Protein AF-0000000080695222 (afdb_homodimer)

Foldseek 3Di:
DPPPPVPPPPPPPPCPPPPPPPPQDDDAPFWDPDWAADDPADKDFDDDFDWDWDDPVPPPTFIKTWTWIAGPVGWIFIWIDTPPDDDDTTTTHTHD/DPPPVVPPCPPPPPCPVPPPPPPADDDAPFWDPDWAADDPADKDFDDDFDWDWDDPVPPPTFIKTWTWIAGPVGWIFIWIDTPPDDDDTTTTHTHD

Solvent-accessible surface area (backbone atoms only — not comparable to full-atom values): 11468 Å² total; per-residue (Å²): 134,85,80,76,69,76,74,74,72,70,68,75,67,76,72,65,66,70,67,68,48,62,89,80,67,80,69,53,81,42,68,44,83,59,70,36,80,50,72,85,58,63,64,43,81,75,46,73,59,35,33,43,33,34,41,66,88,75,78,53,61,41,49,34,35,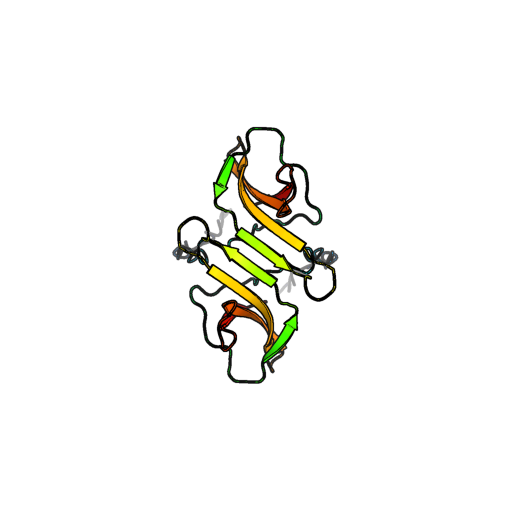30,31,37,30,30,38,76,88,66,50,42,30,37,27,30,33,52,64,94,52,90,73,70,57,29,29,38,26,34,43,128,134,84,79,76,70,76,74,76,72,69,68,76,66,76,72,66,68,68,73,68,49,61,92,80,65,81,69,53,81,41,70,42,77,59,70,35,79,52,74,85,59,64,63,43,80,75,46,73,59,35,34,42,33,32,40,67,90,75,78,52,62,41,47,32,36,30,29,38,30,30,37,74,86,67,50,41,31,36,26,30,35,52,64,94,52,90,73,70,56,29,30,37,23,35,44,128

Nearest PDB structures (foldseek):
  3u9i-assembly1_A  TM=4.644E-01  e=1.057E+00  Roseiflexus sp. RS-1
  3ck5-assembly2_D  TM=3.944E-01  e=9.425E-01  Streptomyces coelicolor A3(2)
  1bkh-assembly1_C  TM=4.764E-01  e=5.228E+00  Pseudomonas putida
  3ik4-assembly5_B  TM=3.629E-01  e=5.228E+00  Herpetosiphon aurantiacus DSM 785
  1bkh-assembly2_B  TM=3.587E-01  e=6.205E+00  Pseudomonas putida

Radius of gyration: 20.91 Å; Cα contacts (8 Å, |Δi|>4): 350; chains: 2; bounding box: 55×52×62 Å

Organism: NCBI:txid629263

InterPro domains:
  IPR050356 Bacterial Cell Division Inhibitor SulA [PTHR35369] (2-96)

pLDDT: mean 74.86, std 24.83, range [22.44, 94.94]

Sequence (192 aa):
QADYRPECAWQAHSSSKPVLPARGFTRPGWLLREPQPLPVQATRIVAGPERIESGWWDGGDVRRDYYLVETASGQRAWAYRAVGEPGELLLHGWFAQADYRPECAWQAHSSSKPVLPARGFTRPGWLLREPQPLPVQATRIVAGPERIESGWWDGGDVRRDYYLVETASGQRAWAYRAVGEPGELLLHGWFA

Structure (mmCIF, N/CA/C/O backbone):
data_AF-0000000080695222-model_v1
#
loop_
_entity.id
_entity.type
_entity.pdbx_description
1 polymer 'DNA polymerase Y family protein'
#
loop_
_atom_site.group_PDB
_atom_site.id
_atom_site.type_symbol
_atom_site.label_atom_id
_atom_site.label_alt_id
_atom_site.label_comp_id
_atom_site.label_asym_id
_atom_site.label_entity_id
_atom_site.label_seq_id
_atom_site.pdbx_PDB_ins_code
_atom_site.Cartn_x
_atom_site.Cartn_y
_atom_site.Cartn_z
_atom_site.occupancy
_atom_site.B_iso_or_equiv
_atom_site.auth_seq_id
_atom_site.auth_comp_id
_atom_site.auth_asym_id
_atom_site.auth_atom_id
_atom_site.pdbx_PDB_model_num
ATOM 1 N N . GLN A 1 1 ? 24.688 30.375 -40.531 1 22.75 1 GLN A N 1
ATOM 2 C CA . GLN A 1 1 ? 24.891 29.438 -39.438 1 22.75 1 GLN A CA 1
ATOM 3 C C . GLN A 1 1 ? 23.562 28.797 -39.031 1 22.75 1 GLN A C 1
ATOM 5 O O . GLN A 1 1 ? 22.641 29.484 -38.594 1 22.75 1 GLN A O 1
ATOM 10 N N . ALA A 1 2 ? 23.125 27.703 -39.719 1 30.75 2 ALA A N 1
ATOM 11 C CA . ALA A 1 2 ? 21.844 27.031 -39.812 1 30.75 2 ALA A CA 1
ATOM 12 C C . ALA A 1 2 ? 21.422 26.484 -38.438 1 30.75 2 ALA A C 1
ATOM 14 O O . ALA A 1 2 ? 22.188 25.75 -37.812 1 30.75 2 ALA A O 1
ATOM 15 N N . ASP A 1 3 ? 20.719 27.266 -37.625 1 28.06 3 ASP A N 1
ATOM 16 C CA . ASP A 1 3 ? 20.156 27.031 -36.312 1 28.06 3 ASP A CA 1
ATOM 17 C C . ASP A 1 3 ? 19.25 25.797 -36.344 1 28.06 3 ASP A C 1
ATOM 19 O O . ASP A 1 3 ? 18.188 25.812 -36.938 1 28.06 3 ASP A O 1
ATOM 23 N N . TYR A 1 4 ? 19.734 24.609 -36.719 1 32.5 4 TYR A N 1
ATOM 24 C CA . TYR A 1 4 ? 19.047 23.328 -36.75 1 32.5 4 TYR A CA 1
ATOM 25 C C . TYR A 1 4 ? 18.328 23.062 -35.438 1 32.5 4 TYR A C 1
ATOM 27 O O . TYR A 1 4 ? 18.969 22.797 -34.406 1 32.5 4 TYR A O 1
ATOM 35 N N . ARG A 1 5 ? 17.375 23.891 -35.031 1 30.27 5 ARG A N 1
ATOM 36 C CA . ARG A 1 5 ? 16.578 23.672 -33.844 1 30.27 5 ARG A CA 1
ATOM 37 C C . ARG A 1 5 ? 15.867 22.312 -33.906 1 30.27 5 ARG A C 1
ATOM 39 O O . ARG A 1 5 ? 15.148 22.031 -34.844 1 30.27 5 ARG A O 1
ATOM 46 N N . PRO A 1 6 ? 16.578 21.297 -33.469 1 32.38 6 PRO A N 1
ATOM 47 C CA . PRO A 1 6 ? 15.883 20 -33.406 1 32.38 6 PRO A CA 1
ATOM 48 C C . PRO A 1 6 ? 14.461 20.141 -32.844 1 32.38 6 PRO A C 1
ATOM 50 O O . PRO A 1 6 ? 14.258 20.812 -31.828 1 32.38 6 PRO A O 1
ATOM 53 N N . GLU A 1 7 ? 13.492 20.453 -33.531 1 31.47 7 GLU A N 1
ATOM 54 C CA . GLU A 1 7 ? 12.078 20.406 -33.188 1 31.47 7 GLU A CA 1
ATOM 55 C C . GLU A 1 7 ? 11.727 19.078 -32.5 1 31.47 7 GLU A C 1
ATOM 57 O O . GLU A 1 7 ? 11.883 18.016 -33.094 1 31.47 7 GLU A O 1
ATOM 62 N N . CYS A 1 8 ? 12.383 18.875 -31.328 1 27.44 8 CYS A N 1
ATOM 63 C CA . CYS A 1 8 ? 12.008 17.719 -30.516 1 27.44 8 CYS A CA 1
ATOM 64 C C . CYS A 1 8 ? 10.492 17.531 -30.531 1 27.44 8 CYS A C 1
ATOM 66 O O . CYS A 1 8 ? 9.742 18.406 -30.094 1 27.44 8 CYS A O 1
ATOM 68 N N . ALA A 1 9 ? 9.961 17.031 -31.562 1 27.61 9 ALA A N 1
ATOM 69 C CA . ALA A 1 9 ? 8.586 16.547 -31.734 1 27.61 9 ALA A CA 1
ATOM 70 C C . ALA A 1 9 ? 8.125 15.789 -30.484 1 27.61 9 ALA A C 1
ATOM 72 O O . ALA A 1 9 ? 8.523 14.648 -30.25 1 27.61 9 ALA A O 1
ATOM 73 N N . TRP A 1 10 ? 8.367 16.281 -29.312 1 28.8 10 TRP A N 1
ATOM 74 C CA . TRP A 1 10 ? 7.645 15.633 -28.219 1 28.8 10 TRP A CA 1
ATOM 75 C C . TRP A 1 10 ? 6.176 15.438 -28.578 1 28.8 10 TRP A C 1
ATOM 77 O O . TRP A 1 10 ? 5.453 16.406 -28.812 1 28.8 10 TRP A O 1
ATOM 87 N N . GLN A 1 11 ? 5.898 14.656 -29.5 1 27.55 11 GLN A N 1
ATOM 88 C CA . GLN A 1 11 ? 4.492 14.305 -29.688 1 27.55 11 GLN A CA 1
ATOM 89 C C . GLN A 1 11 ? 3.787 14.164 -28.344 1 27.55 11 GLN A C 1
ATOM 91 O O . GLN A 1 11 ? 4.348 13.602 -27.391 1 27.55 11 GLN A O 1
ATOM 96 N N . ALA A 1 12 ? 2.977 15.031 -28.047 1 29.42 12 ALA A N 1
ATOM 97 C CA . ALA A 1 12 ? 1.959 15.023 -27 1 29.42 12 ALA A CA 1
ATOM 98 C C . ALA A 1 12 ? 1.287 13.656 -26.906 1 29.42 12 ALA A C 1
ATOM 100 O O . ALA A 1 12 ? 0.592 13.234 -27.828 1 29.42 12 ALA A O 1
ATOM 101 N N . HIS A 1 13 ? 2.059 12.594 -26.625 1 29.3 13 HIS A N 1
ATOM 102 C CA . HIS A 1 13 ? 1.341 11.367 -26.328 1 29.3 13 HIS A CA 1
ATOM 103 C C . HIS A 1 13 ? 0.009 11.656 -25.641 1 29.3 13 HIS A C 1
ATOM 105 O O . HIS A 1 13 ? -0.077 12.555 -24.797 1 29.3 13 HIS A O 1
ATOM 111 N N . SER A 1 14 ? -1.041 11.578 -26.328 1 31.47 14 SER A N 1
ATOM 112 C CA . SER A 1 14 ? -2.395 11.586 -25.797 1 31.47 14 SER A CA 1
ATOM 113 C C . SER A 1 14 ? -2.416 11.062 -24.359 1 31.47 14 SER A C 1
ATOM 115 O O . SER A 1 14 ? -1.872 9.992 -24.078 1 31.47 14 SER A O 1
ATOM 117 N N . SER A 1 15 ? -2.219 11.93 -23.406 1 32.28 15 SER A N 1
ATOM 118 C CA . SER A 1 15 ? -2.307 11.734 -21.969 1 32.28 15 SER A CA 1
ATOM 119 C C . SER A 1 15 ? -3.383 10.719 -21.609 1 32.28 15 SER A C 1
ATOM 121 O O . SER A 1 15 ? -4.57 11.047 -21.578 1 32.28 15 SER A O 1
ATOM 123 N N . SER A 1 16 ? -3.479 9.633 -22.344 1 32.81 16 SER A N 1
ATOM 124 C CA . SER A 1 16 ? -4.363 8.695 -21.672 1 32.81 16 SER A CA 1
ATOM 125 C C . SER A 1 16 ? -4.215 8.797 -20.156 1 32.81 16 SER A C 1
ATOM 127 O O . SER A 1 16 ? -3.102 8.727 -19.625 1 32.81 16 SER A O 1
ATOM 129 N N . LYS A 1 17 ? -5 9.633 -19.547 1 34.12 17 LYS A N 1
ATOM 130 C CA . LYS A 1 17 ? -5.035 9.734 -18.094 1 34.12 17 LYS A CA 1
ATOM 131 C C . LYS A 1 17 ? -4.672 8.398 -17.438 1 34.12 17 LYS A C 1
ATOM 133 O O . LYS A 1 17 ? -5.266 7.367 -17.75 1 34.12 17 LYS A O 1
ATOM 138 N N . PRO A 1 18 ? -3.42 8.227 -17.109 1 34.19 18 PRO A N 1
ATOM 139 C CA . PRO A 1 18 ? -3.232 6.98 -16.344 1 34.19 18 PRO A CA 1
ATOM 140 C C . PRO A 1 18 ? -4.461 6.598 -15.531 1 34.19 18 PRO A C 1
ATOM 142 O O . PRO A 1 18 ? -5.117 7.469 -14.953 1 34.19 18 PRO A O 1
ATOM 145 N N . VAL A 1 19 ? -5.258 5.75 -15.992 1 35.53 19 VAL A N 1
ATOM 146 C CA . VAL A 1 19 ? -6.273 5.262 -15.07 1 35.53 19 VAL A CA 1
ATOM 147 C C . VAL A 1 19 ? -5.699 5.203 -13.656 1 35.53 19 VAL A C 1
ATOM 149 O O . VAL A 1 19 ? -4.656 4.582 -13.422 1 35.53 19 VAL A O 1
ATOM 152 N N . LEU A 1 20 ? -5.762 6.383 -12.938 1 39.84 20 LEU A N 1
ATOM 153 C CA . LEU A 1 20 ? -5.422 6.316 -11.516 1 39.84 20 LEU A CA 1
ATOM 154 C C . LEU A 1 20 ? -5.758 4.945 -10.945 1 39.84 20 LEU A C 1
ATOM 156 O O . LEU A 1 20 ? -6.816 4.387 -11.234 1 39.84 20 LEU A O 1
ATOM 160 N N . PRO A 1 21 ? -4.746 4.133 -10.742 1 44.09 21 PRO A N 1
ATOM 161 C CA . PRO A 1 21 ? -5.199 2.947 -10.016 1 44.09 21 PRO A CA 1
ATOM 162 C C . PRO A 1 21 ? -6.406 3.229 -9.125 1 44.09 21 PRO A C 1
ATOM 164 O O . PRO A 1 21 ? -6.68 4.387 -8.789 1 44.09 21 PRO A O 1
ATOM 167 N N . ALA A 1 22 ? -7.207 2.328 -8.875 1 45.88 22 ALA A N 1
ATOM 168 C CA . ALA A 1 22 ? -8.273 2.518 -7.891 1 45.88 22 ALA A CA 1
ATOM 169 C C . ALA A 1 22 ? -7.836 3.471 -6.781 1 45.88 22 ALA A C 1
ATOM 171 O O . ALA A 1 22 ? -6.656 3.529 -6.438 1 45.88 22 ALA A O 1
ATOM 172 N N . ARG A 1 23 ? -8.523 4.582 -6.617 1 49.75 23 ARG A N 1
ATOM 173 C CA . ARG A 1 23 ? -8.359 5.691 -5.684 1 49.75 23 ARG A CA 1
ATOM 174 C C . ARG A 1 23 ? -7.43 5.309 -4.535 1 49.75 23 ARG A C 1
ATOM 176 O O . ARG A 1 23 ? -6.699 6.152 -4.012 1 49.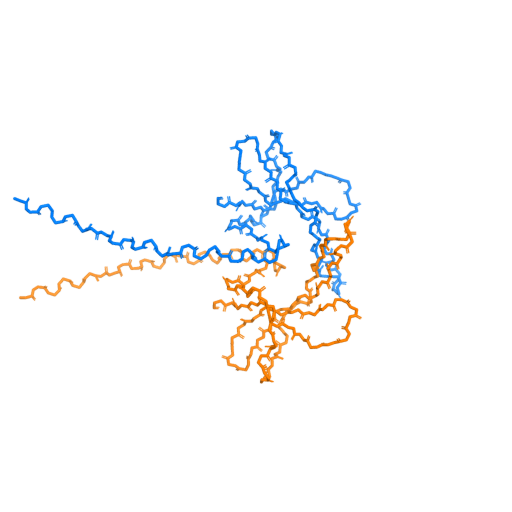75 23 ARG A O 1
ATOM 183 N N . GLY A 1 24 ? -7.301 4.02 -4.219 1 54.25 24 GLY A N 1
ATOM 184 C CA . GLY A 1 24 ? -6.734 3.676 -2.926 1 54.25 24 GLY A CA 1
ATOM 185 C C . GLY A 1 24 ? -5.258 3.342 -2.99 1 54.25 24 GLY A C 1
ATOM 186 O O . GLY A 1 24 ? -4.598 3.207 -1.956 1 54.25 24 GLY A O 1
ATOM 187 N N . PHE A 1 25 ? -4.688 3.342 -4.328 1 62.28 25 PHE A N 1
ATOM 188 C CA . PHE A 1 25 ? -3.375 2.715 -4.199 1 62.28 25 PHE A CA 1
ATOM 189 C C . PHE A 1 25 ? -2.287 3.623 -4.762 1 62.28 25 PHE A C 1
ATOM 191 O O . PHE A 1 25 ? -1.2 3.154 -5.109 1 62.28 25 PHE A O 1
ATOM 198 N N . THR A 1 26 ? -2.605 4.895 -4.703 1 67.94 26 THR A N 1
ATOM 199 C CA 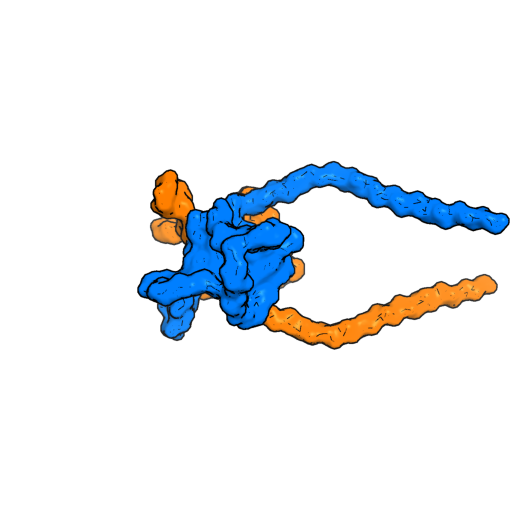. THR A 1 26 ? -1.564 5.754 -5.254 1 67.94 26 THR A CA 1
ATOM 200 C C . THR A 1 26 ? -0.403 5.895 -4.273 1 67.94 26 THR A C 1
ATOM 202 O O . THR A 1 26 ? -0.615 6.074 -3.074 1 67.94 26 THR A O 1
ATOM 205 N N . ARG A 1 27 ? 0.77 5.523 -4.66 1 80.75 27 ARG A N 1
ATOM 206 C CA . ARG A 1 27 ? 1.979 5.688 -3.859 1 80.75 27 ARG A CA 1
ATOM 207 C C . ARG A 1 27 ? 2.812 6.863 -4.359 1 80.75 27 ARG A C 1
ATOM 209 O O . ARG A 1 27 ? 2.795 7.18 -5.551 1 80.75 27 ARG A O 1
ATOM 216 N N . PRO A 1 28 ? 3.484 7.512 -3.42 1 84.81 28 PRO A N 1
ATOM 217 C CA . PRO A 1 28 ? 4.332 8.633 -3.832 1 84.81 28 PRO A CA 1
ATOM 218 C C . PRO A 1 28 ? 5.508 8.195 -4.703 1 84.81 28 PRO A C 1
ATOM 220 O O . PRO A 1 28 ? 5.988 7.066 -4.578 1 84.81 28 PRO A O 1
ATOM 223 N N . GLY A 1 29 ? 5.836 9.102 -5.559 1 79.69 29 GLY A N 1
ATOM 224 C CA . GLY A 1 29 ? 7.02 8.867 -6.367 1 79.69 29 GLY A CA 1
ATOM 225 C C . GLY A 1 29 ? 8.305 8.875 -5.562 1 79.69 29 GLY A C 1
ATOM 226 O O . GLY A 1 29 ? 9.32 8.328 -6 1 79.69 29 GLY A O 1
ATOM 227 N N . TRP A 1 30 ? 8.297 9.625 -4.496 1 85.94 30 TRP A N 1
ATOM 228 C CA . TRP A 1 30 ? 9.477 9.695 -3.637 1 85.94 30 TRP A CA 1
ATOM 229 C C . TRP A 1 30 ? 9.148 9.211 -2.229 1 85.94 30 TRP A C 1
ATOM 231 O O . TRP A 1 30 ? 8.484 9.906 -1.459 1 85.94 30 TRP A O 1
ATOM 241 N N . LEU A 1 31 ? 9.711 8.078 -1.887 1 88.44 31 LEU A N 1
ATOM 242 C CA . LEU A 1 31 ? 9.516 7.523 -0.549 1 88.44 31 LEU A CA 1
ATOM 243 C C . LEU A 1 31 ? 10.742 7.773 0.325 1 88.44 31 LEU A C 1
ATOM 245 O O . LEU A 1 31 ? 11.875 7.629 -0.135 1 88.44 31 LEU A O 1
ATOM 249 N N . LEU A 1 32 ? 10.477 8.109 1.52 1 89.56 32 LEU A N 1
ATOM 250 C CA . LEU A 1 32 ? 11.555 8.32 2.473 1 89.56 32 LEU A CA 1
ATOM 251 C C . LEU A 1 32 ? 11.992 7.004 3.107 1 89.56 32 LEU A C 1
ATOM 253 O O . LEU A 1 32 ? 11.156 6.141 3.387 1 89.56 32 LEU A O 1
ATOM 257 N N . ARG A 1 33 ? 13.242 6.852 3.338 1 86.69 33 ARG A N 1
ATOM 258 C CA . ARG A 1 33 ? 13.758 5.664 4.012 1 86.69 33 ARG A CA 1
ATOM 259 C C . ARG A 1 33 ? 13.211 5.562 5.434 1 86.69 33 ARG A C 1
ATOM 261 O O . ARG A 1 33 ? 12.891 4.469 5.902 1 86.69 33 ARG A O 1
ATOM 268 N N . GLU A 1 34 ? 13.234 6.703 6.027 1 90.25 34 GLU A N 1
ATOM 269 C CA . GLU A 1 34 ? 12.688 6.809 7.371 1 90.25 34 GLU A CA 1
ATOM 270 C C . GLU A 1 34 ? 11.609 7.887 7.445 1 90.25 34 GLU A C 1
ATOM 272 O O . GLU A 1 34 ? 11.766 8.969 6.871 1 90.25 34 GLU A O 1
ATOM 277 N N . PRO A 1 35 ? 10.555 7.504 8.141 1 92.19 35 PRO A N 1
ATOM 278 C CA . PRO A 1 35 ? 9.531 8.539 8.305 1 92.19 35 PRO A CA 1
ATOM 279 C C . PRO A 1 35 ? 10.062 9.781 9.023 1 92.19 35 PRO A C 1
ATOM 281 O O . PRO A 1 35 ? 10.984 9.688 9.836 1 92.19 35 PRO A O 1
ATOM 284 N N . GLN A 1 36 ? 9.477 10.93 8.68 1 93.88 36 GLN A N 1
ATOM 285 C CA . GLN A 1 36 ? 9.852 12.219 9.258 1 93.88 36 GLN A CA 1
ATOM 286 C C . GLN A 1 36 ? 8.633 12.969 9.773 1 93.88 36 GLN A C 1
ATOM 288 O O . GLN A 1 36 ? 7.512 12.727 9.32 1 93.88 36 GLN A O 1
ATOM 293 N N . PRO A 1 37 ? 8.93 13.867 10.758 1 92.5 37 PRO A N 1
ATOM 294 C CA . PRO A 1 37 ? 7.809 14.742 11.117 1 92.5 37 PRO A CA 1
ATOM 295 C C . PRO A 1 37 ? 7.305 15.57 9.938 1 92.5 37 PRO A C 1
ATOM 297 O O . PRO A 1 37 ? 8.094 15.984 9.094 1 92.5 37 PRO A O 1
ATOM 300 N N . LEU A 1 38 ? 5.961 15.766 9.906 1 91.06 38 LEU A N 1
ATOM 301 C CA . LEU A 1 38 ? 5.402 16.656 8.891 1 91.06 38 LEU A CA 1
ATOM 302 C C . LEU A 1 38 ? 5.812 18.094 9.156 1 91.06 38 LEU A C 1
ATOM 304 O O . LEU A 1 38 ? 5.969 18.5 10.312 1 91.06 38 LEU A O 1
ATOM 308 N N . PRO A 1 39 ? 6.004 18.781 7.992 1 82.19 39 PRO A N 1
ATOM 309 C CA . PRO A 1 39 ? 6.273 20.203 8.211 1 82.19 39 PRO A CA 1
ATOM 310 C C . PRO A 1 39 ? 5.168 20.906 9 1 82.19 39 PRO A C 1
ATOM 312 O O . PRO A 1 39 ? 3.99 20.562 8.852 1 82.19 39 PRO A O 1
ATOM 315 N N . VAL A 1 40 ? 5.523 21.547 10.109 1 68.25 40 VAL A N 1
ATOM 316 C CA . VAL A 1 40 ? 4.715 22.188 11.141 1 68.25 40 VAL A CA 1
ATOM 317 C C . VAL A 1 40 ? 3.596 23 10.492 1 68.25 40 VAL A C 1
ATOM 319 O O . VAL A 1 40 ? 2.49 23.094 11.031 1 68.25 40 VAL A O 1
ATOM 322 N N . GLN A 1 41 ? 3.875 23.562 9.344 1 70.38 41 GLN A N 1
ATOM 323 C CA . GLN A 1 41 ? 2.771 24.406 8.883 1 70.38 41 GLN A CA 1
ATOM 324 C C . GLN A 1 41 ? 1.559 23.562 8.516 1 70.38 41 GLN A C 1
ATOM 326 O O . GLN A 1 41 ? 1.673 22.344 8.336 1 70.38 41 GLN A O 1
ATOM 331 N N . ALA A 1 42 ? 0.405 24.141 8.273 1 64.69 42 ALA A N 1
ATOM 332 C CA . ALA A 1 42 ? -0.958 23.656 8.086 1 64.69 42 ALA A CA 1
ATOM 333 C C . ALA A 1 42 ? -1.003 22.547 7.039 1 64.69 42 ALA A C 1
ATOM 335 O O . ALA A 1 42 ? -0.817 22.797 5.848 1 64.69 42 ALA A O 1
ATOM 336 N N . THR A 1 43 ? -0.848 21.312 7.543 1 88.38 43 THR A N 1
ATOM 337 C CA . THR A 1 43 ? -1.073 20.156 6.684 1 88.38 43 THR A CA 1
ATOM 338 C C . THR A 1 43 ? -2.504 19.656 6.832 1 88.38 43 THR A C 1
ATOM 340 O O . THR A 1 43 ? -3.006 19.516 7.949 1 88.38 43 THR A O 1
ATOM 343 N N . ARG A 1 44 ? -3.236 19.703 5.742 1 93.31 44 ARG A N 1
ATOM 344 C CA . ARG A 1 44 ? -4.594 19.172 5.797 1 93.31 44 ARG A CA 1
ATOM 345 C C . ARG A 1 44 ? -4.664 17.797 5.145 1 93.31 44 ARG A C 1
ATOM 347 O O . ARG A 1 44 ? -3.965 17.531 4.164 1 93.31 44 ARG A O 1
ATOM 354 N N . ILE A 1 45 ? -5.602 16.969 5.645 1 92.31 45 ILE A N 1
ATOM 355 C CA . ILE A 1 45 ? -5.844 15.656 5.059 1 92.31 45 ILE A CA 1
ATOM 356 C C . ILE A 1 45 ? -6.75 15.797 3.838 1 92.31 45 ILE A C 1
ATOM 358 O O . ILE A 1 45 ? -7.828 16.391 3.92 1 92.31 45 ILE A O 1
ATOM 362 N N . VAL A 1 46 ? -6.289 15.258 2.77 1 92.88 46 VAL A N 1
ATOM 363 C CA . VAL A 1 46 ? -7.008 15.359 1.503 1 92.88 46 VAL A CA 1
ATOM 364 C C . VAL A 1 46 ? -7.719 14.039 1.211 1 92.88 46 VAL A C 1
ATOM 366 O O . VAL A 1 46 ? -8.797 14.023 0.607 1 92.88 46 VAL A O 1
ATOM 369 N N . ALA A 1 47 ? -7.199 12.906 1.622 1 90.5 47 ALA A N 1
ATOM 370 C CA . ALA A 1 47 ? -7.785 11.594 1.393 1 90.5 47 ALA A CA 1
ATOM 371 C C . ALA A 1 47 ? -7.301 10.586 2.434 1 90.5 47 ALA A C 1
ATOM 373 O O . ALA A 1 47 ? -6.227 10.758 3.014 1 90.5 47 ALA A O 1
ATOM 374 N N . GLY A 1 48 ? -8.086 9.398 2.455 1 90.75 48 GLY A N 1
ATOM 375 C CA . GLY A 1 48 ? -7.77 8.352 3.414 1 90.75 48 GLY A CA 1
ATOM 376 C C . GLY A 1 48 ? -8.828 8.18 4.48 1 90.75 48 GLY A C 1
ATOM 377 O O . GLY A 1 48 ? -9.914 8.758 4.383 1 90.75 48 GLY A O 1
ATOM 378 N N . PRO A 1 49 ? -8.477 7.316 5.352 1 92.12 49 PRO A N 1
ATOM 379 C CA . PRO A 1 49 ? -7.266 6.512 5.531 1 92.12 49 PRO A CA 1
ATOM 380 C C . PRO A 1 49 ? -7.246 5.266 4.648 1 92.12 49 PRO A C 1
ATOM 382 O O . PRO A 1 49 ? -8.305 4.727 4.312 1 92.12 49 PRO A O 1
ATOM 385 N N . GLU A 1 50 ? -6.066 4.867 4.238 1 92.56 50 GLU A N 1
ATOM 386 C CA . GLU A 1 50 ? -5.73 3.533 3.754 1 92.56 50 GLU A CA 1
ATOM 387 C C . GLU A 1 50 ? -4.883 2.771 4.773 1 92.56 50 GLU A C 1
ATOM 389 O O . GLU A 1 50 ? -3.801 3.221 5.148 1 92.56 50 GLU A O 1
ATOM 394 N N . ARG A 1 51 ? -5.398 1.713 5.156 1 93.5 51 ARG A N 1
ATOM 395 C CA . ARG A 1 51 ? -4.66 0.952 6.156 1 93.5 51 ARG A CA 1
ATOM 396 C C . ARG A 1 51 ? -3.758 -0.087 5.5 1 93.5 51 ARG A C 1
ATOM 398 O O . ARG A 1 51 ? -4.207 -0.86 4.652 1 93.5 51 ARG A O 1
ATOM 405 N N . ILE A 1 52 ? -2.525 -0.077 5.891 1 92.94 52 ILE A N 1
ATOM 406 C CA . ILE A 1 52 ? -1.549 -1.066 5.445 1 92.94 52 ILE A CA 1
ATOM 407 C C . ILE A 1 52 ? -1.035 -1.857 6.645 1 92.94 52 ILE A C 1
ATOM 409 O O . ILE A 1 52 ? -0.549 -1.276 7.617 1 92.94 52 ILE A O 1
ATOM 413 N N . GLU A 1 53 ? -1.205 -3.146 6.535 1 93.38 53 GLU A N 1
ATOM 414 C CA . GLU A 1 53 ? -0.773 -4.051 7.594 1 93.38 53 GLU A CA 1
ATOM 415 C C . GLU A 1 53 ? 0.181 -5.113 7.059 1 93.38 53 GLU A C 1
ATOM 417 O O . GLU A 1 53 ? -0.024 -5.645 5.961 1 93.38 53 GLU A O 1
ATOM 422 N N . SER A 1 54 ? 1.218 -5.363 7.828 1 90.56 54 SER A N 1
ATOM 423 C CA . SER A 1 54 ? 2.166 -6.406 7.453 1 90.56 54 SER A CA 1
ATOM 424 C C . SER A 1 54 ? 2.855 -6.992 8.68 1 90.56 54 SER A C 1
ATOM 426 O O . SER A 1 54 ? 2.723 -6.465 9.789 1 90.56 54 SER A O 1
ATOM 428 N N . GLY A 1 55 ? 3.512 -8.094 8.516 1 88.88 55 GLY A N 1
ATOM 429 C CA . GLY A 1 55 ? 4.371 -8.688 9.523 1 88.88 55 GLY A CA 1
ATOM 430 C C . GLY A 1 55 ? 3.602 -9.328 10.664 1 88.88 55 GLY A C 1
ATOM 431 O O . GLY A 1 55 ? 4.191 -9.766 11.656 1 88.88 55 GLY A O 1
ATOM 432 N N . TRP A 1 56 ? 2.326 -9.336 10.617 1 88.81 56 TRP A N 1
ATOM 433 C CA . TRP A 1 56 ? 1.533 -9.867 11.727 1 88.81 56 TRP A CA 1
ATOM 434 C C . TRP A 1 56 ? 1.771 -11.359 11.898 1 88.81 56 TRP A C 1
ATOM 436 O O . TRP A 1 56 ? 1.468 -11.922 12.961 1 88.81 56 TRP A O 1
ATOM 446 N N . TRP A 1 57 ? 2.262 -12.078 11.023 1 84.06 57 TRP A N 1
ATOM 447 C CA . TRP A 1 57 ? 2.486 -13.516 11.086 1 84.06 57 TRP A CA 1
ATOM 448 C C . TRP A 1 57 ? 3.828 -13.828 11.742 1 84.06 57 TRP A C 1
ATOM 450 O O . TRP A 1 57 ? 4.07 -14.961 12.172 1 84.06 57 TRP A O 1
ATOM 460 N N . ASP A 1 58 ? 4.766 -12.961 11.844 1 84.44 58 ASP A N 1
ATOM 461 C CA . ASP A 1 58 ? 6.09 -13.258 12.375 1 84.44 58 ASP A CA 1
ATOM 462 C C . ASP A 1 58 ? 6.43 -12.344 13.555 1 84.44 58 ASP A C 1
ATOM 464 O O . ASP A 1 58 ? 7.598 -12.188 13.906 1 84.44 58 ASP A O 1
ATOM 468 N N . GLY A 1 59 ? 5.562 -11.742 14.156 1 82.81 59 GLY A N 1
ATOM 469 C CA . GLY A 1 59 ? 5.789 -10.906 15.328 1 82.81 59 GLY A CA 1
ATOM 470 C C . GLY A 1 59 ? 6.184 -9.484 14.984 1 82.81 59 GLY A C 1
ATOM 471 O O . GLY A 1 59 ? 6.473 -8.688 15.875 1 82.81 59 GLY A O 1
ATOM 472 N N . GLY A 1 60 ? 6.262 -9.18 13.75 1 85.88 60 GLY A N 1
ATOM 473 C CA . GLY A 1 60 ? 6.609 -7.852 13.273 1 85.88 60 GLY A CA 1
ATOM 474 C C . GLY A 1 60 ? 5.406 -7.051 12.812 1 85.88 60 GLY A C 1
ATOM 475 O O . GLY A 1 60 ? 5.484 -6.32 11.82 1 85.88 60 GLY A O 1
ATOM 476 N N . ASP A 1 61 ? 4.398 -7.121 13.641 1 89.25 61 ASP A N 1
ATOM 477 C CA . ASP A 1 61 ? 3.119 -6.543 13.234 1 89.25 61 ASP A CA 1
ATOM 478 C C . ASP A 1 61 ? 3.225 -5.027 13.078 1 89.25 61 ASP A C 1
ATOM 480 O O . ASP A 1 61 ? 3.598 -4.324 14.023 1 89.25 61 ASP A O 1
ATOM 484 N N . VAL A 1 62 ? 3.059 -4.605 11.898 1 90.94 62 VAL A N 1
ATOM 485 C CA . VAL A 1 62 ? 3 -3.186 11.57 1 90.94 62 VAL A CA 1
ATOM 486 C C . VAL A 1 62 ? 1.629 -2.846 10.992 1 90.94 62 VAL A C 1
ATOM 488 O O . VAL A 1 62 ? 1.173 -3.486 10.039 1 90.94 62 VAL A O 1
ATOM 491 N N . ARG A 1 63 ? 0.988 -1.912 11.625 1 94.75 63 ARG A N 1
ATOM 492 C CA . ARG A 1 63 ? -0.304 -1.41 11.172 1 94.75 63 ARG A CA 1
ATOM 493 C C . ARG A 1 63 ? -0.307 0.114 11.102 1 94.75 63 ARG A C 1
ATOM 495 O O . ARG A 1 63 ? -0.217 0.784 12.133 1 94.75 63 ARG A O 1
ATOM 502 N N . ARG A 1 64 ? -0.464 0.534 9.852 1 94.06 64 ARG A N 1
ATOM 503 C CA . ARG A 1 64 ? -0.409 1.979 9.656 1 94.06 64 ARG A CA 1
ATOM 504 C C . ARG A 1 64 ? -1.622 2.473 8.875 1 94.06 64 ARG A C 1
ATOM 506 O O . ARG A 1 64 ? -2.031 1.848 7.891 1 94.06 64 ARG A O 1
ATOM 513 N N . ASP A 1 65 ? -2.186 3.594 9.305 1 93.94 65 ASP A N 1
ATOM 514 C CA . ASP A 1 65 ? -3.18 4.328 8.531 1 93.94 65 ASP A CA 1
ATOM 515 C C . ASP A 1 65 ? -2.533 5.477 7.758 1 93.94 65 ASP A C 1
ATOM 517 O O . ASP A 1 65 ? -2.027 6.426 8.359 1 93.94 65 ASP A O 1
ATOM 521 N N . TYR A 1 66 ? -2.605 5.344 6.488 1 93.69 66 TYR A N 1
ATOM 522 C CA . TYR A 1 66 ? -2.002 6.348 5.621 1 93.69 66 TYR A CA 1
ATOM 523 C C . TYR A 1 66 ? -3.043 7.355 5.145 1 93.69 66 TYR A C 1
ATOM 525 O O . TYR A 1 66 ? -4.203 7 4.926 1 93.69 66 TYR A O 1
ATOM 533 N N . TYR A 1 67 ? -2.484 8.5 4.887 1 92.81 67 TYR A N 1
ATOM 534 C CA . TYR A 1 67 ? -3.273 9.625 4.395 1 92.81 67 TYR A CA 1
ATOM 535 C C . TYR A 1 67 ? -2.525 10.383 3.301 1 92.81 67 TYR A C 1
ATOM 537 O O . TYR A 1 67 ? -1.294 10.422 3.297 1 92.81 67 TYR A O 1
ATOM 545 N N . LEU A 1 68 ? -3.352 10.891 2.373 1 93.25 68 LEU A N 1
ATOM 546 C CA . LEU A 1 68 ? -2.84 11.961 1.525 1 9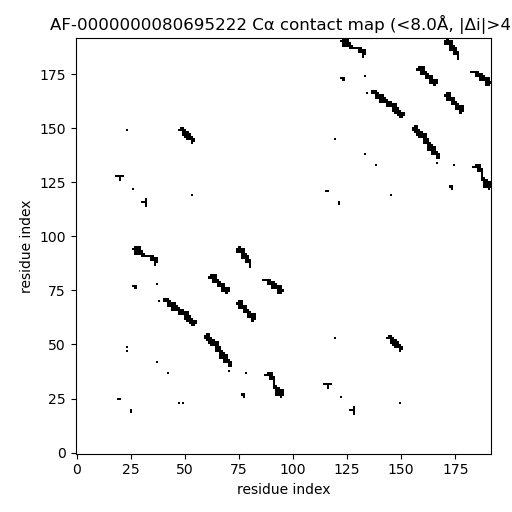3.25 68 LEU A CA 1
ATOM 547 C C . LEU A 1 68 ? -3.016 13.32 2.197 1 93.25 68 LEU A C 1
ATOM 549 O O . LEU A 1 68 ? -4.133 13.695 2.557 1 93.25 68 LEU A O 1
ATOM 553 N N . VAL A 1 69 ? -1.841 13.961 2.324 1 93.69 69 VAL A N 1
ATOM 554 C CA . VAL A 1 69 ? -1.928 15.273 2.965 1 93.69 69 VAL A CA 1
ATOM 555 C C . VAL A 1 69 ? -1.399 16.344 2.02 1 93.69 69 VAL A C 1
ATOM 557 O O . VAL A 1 69 ? -0.673 16.047 1.07 1 93.69 69 VAL A O 1
ATOM 560 N N . GLU A 1 70 ? -1.872 17.531 2.26 1 94.38 70 GLU A N 1
ATOM 561 C CA . GLU A 1 70 ? -1.434 18.688 1.495 1 94.38 70 GLU A CA 1
ATOM 562 C C . GLU A 1 70 ? -0.887 19.781 2.412 1 94.38 70 GLU A C 1
ATOM 564 O O . GLU A 1 70 ? -1.521 20.141 3.406 1 94.38 70 GLU A O 1
ATOM 569 N N . THR A 1 71 ? 0.305 20.203 2.061 1 93.5 71 THR A N 1
ATOM 570 C CA . THR A 1 71 ? 0.898 21.297 2.836 1 93.5 71 THR A CA 1
ATOM 571 C C . THR A 1 71 ? 0.31 22.641 2.422 1 93.5 71 THR A C 1
ATOM 573 O O . THR A 1 71 ? -0.428 22.719 1.438 1 93.5 71 THR A O 1
ATOM 576 N N . ALA A 1 72 ? 0.651 23.609 3.213 1 91.25 72 ALA A N 1
ATOM 577 C CA . ALA A 1 72 ? 0.186 24.953 2.926 1 91.25 72 ALA A CA 1
ATOM 578 C C . ALA A 1 72 ? 0.671 25.422 1.557 1 91.25 72 ALA A C 1
ATOM 580 O O . ALA A 1 72 ? -0.009 26.203 0.881 1 91.25 72 ALA A O 1
ATOM 581 N N . SER A 1 73 ? 1.787 24.984 1.14 1 89.19 73 SER A N 1
ATOM 582 C CA . SER A 1 73 ? 2.363 25.391 -0.141 1 89.19 73 SER A CA 1
ATOM 583 C C . SER A 1 73 ? 1.743 24.609 -1.293 1 89.19 73 SER A C 1
ATOM 585 O O . SER A 1 73 ? 2.104 24.812 -2.455 1 89.19 73 SER A O 1
ATOM 587 N N . GLY A 1 74 ? 0.919 23.688 -1.03 1 91.69 74 GLY A N 1
ATOM 588 C CA . GLY A 1 74 ? 0.22 22.953 -2.072 1 91.69 74 GLY A CA 1
ATOM 589 C C . GLY A 1 74 ? 0.883 21.641 -2.418 1 91.69 74 GLY A C 1
ATOM 590 O O . GLY A 1 74 ? 0.413 20.922 -3.297 1 91.69 74 GLY A O 1
ATOM 591 N N . GLN A 1 75 ? 1.979 21.344 -1.704 1 91.5 75 GLN A N 1
ATOM 592 C CA . GLN A 1 75 ? 2.65 20.062 -1.936 1 91.5 75 GLN A CA 1
ATOM 593 C C . GLN A 1 75 ? 1.887 18.922 -1.287 1 91.5 75 GLN A C 1
ATOM 595 O O . GLN A 1 75 ? 1.389 19.047 -0.167 1 91.5 75 GLN A O 1
ATOM 600 N N . ARG A 1 76 ? 1.826 17.812 -2.049 1 92.62 76 ARG A N 1
ATOM 601 C CA . ARG A 1 76 ? 1.137 16.641 -1.518 1 92.62 76 ARG A CA 1
ATOM 602 C C . ARG A 1 76 ? 2.131 15.617 -0.976 1 92.62 76 ARG A C 1
ATOM 604 O O . ARG A 1 76 ? 3.225 15.453 -1.521 1 92.62 76 ARG A O 1
ATOM 611 N N . ALA A 1 77 ? 1.707 14.984 0.121 1 93.31 77 ALA A N 1
ATOM 612 C CA . ALA A 1 77 ? 2.572 14.016 0.789 1 93.31 77 ALA A CA 1
ATOM 613 C C . ALA A 1 77 ? 1.771 12.812 1.283 1 93.31 77 ALA A C 1
ATOM 615 O O . ALA A 1 77 ? 0.545 12.875 1.392 1 93.31 77 ALA A O 1
ATOM 616 N N . TRP A 1 78 ? 2.471 11.766 1.461 1 93.94 78 TRP A N 1
ATOM 617 C CA . TRP A 1 78 ? 1.976 10.539 2.078 1 93.94 78 TRP A CA 1
ATOM 618 C C . TRP A 1 78 ? 2.412 1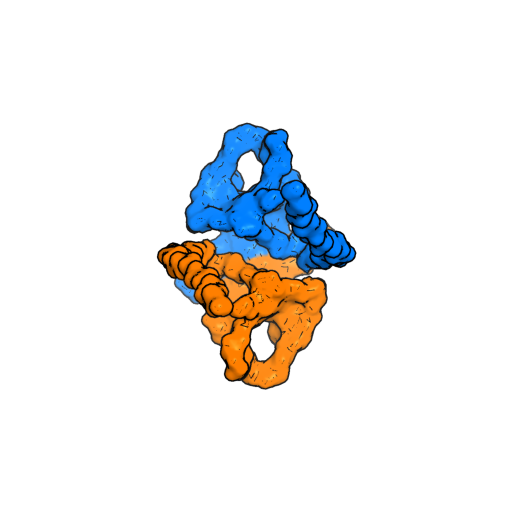0.453 3.537 1 93.94 78 TRP A C 1
ATOM 620 O O . TRP A 1 78 ? 3.607 10.508 3.838 1 93.94 78 TRP A O 1
ATOM 630 N N . ALA A 1 79 ? 1.43 10.461 4.359 1 94 79 ALA A N 1
ATOM 631 C CA . ALA A 1 79 ? 1.717 10.461 5.793 1 94 79 ALA A CA 1
ATOM 632 C C . ALA A 1 79 ? 0.893 9.406 6.516 1 94 79 ALA A C 1
ATOM 634 O O . ALA A 1 79 ? -0.177 9.008 6.043 1 94 79 ALA A O 1
ATOM 635 N N . TYR A 1 80 ? 1.479 8.914 7.59 1 93.44 80 TYR A N 1
ATOM 636 C CA . TYR A 1 80 ? 0.751 7.863 8.289 1 93.44 80 TYR A CA 1
ATOM 637 C C . TYR A 1 80 ? 0.855 8.039 9.805 1 93.44 80 TYR A C 1
ATOM 639 O O . TYR A 1 80 ? 1.669 8.828 10.281 1 93.44 80 TYR A O 1
ATOM 647 N N . ARG A 1 81 ? -0.023 7.371 10.422 1 94.94 81 ARG A N 1
ATOM 648 C CA . ARG A 1 81 ? 0.117 7.109 11.852 1 94.94 81 ARG A CA 1
ATOM 649 C C . ARG A 1 81 ? -0.152 5.641 12.164 1 94.94 81 ARG A C 1
ATOM 651 O O . ARG A 1 81 ? -0.872 4.965 11.43 1 94.94 81 ARG A O 1
ATOM 658 N N . ALA A 1 82 ? 0.485 5.188 13.188 1 93.94 82 ALA A N 1
ATOM 659 C CA . ALA A 1 82 ? 0.257 3.811 13.625 1 93.94 82 ALA A CA 1
ATOM 660 C C . ALA A 1 82 ? -1.165 3.627 14.141 1 93.94 82 ALA A C 1
ATOM 662 O O . ALA A 1 82 ? -1.702 4.508 14.82 1 93.94 82 ALA A O 1
ATOM 663 N N . VAL A 1 83 ? -1.71 2.496 13.734 1 93.94 83 VAL A N 1
ATOM 664 C CA . VAL A 1 83 ? -3.082 2.225 14.156 1 93.94 83 VAL A CA 1
ATOM 665 C C . VAL A 1 83 ? -3.135 2.057 15.672 1 93.94 83 VAL A C 1
ATOM 667 O O . VAL A 1 83 ? -2.334 1.315 16.25 1 93.94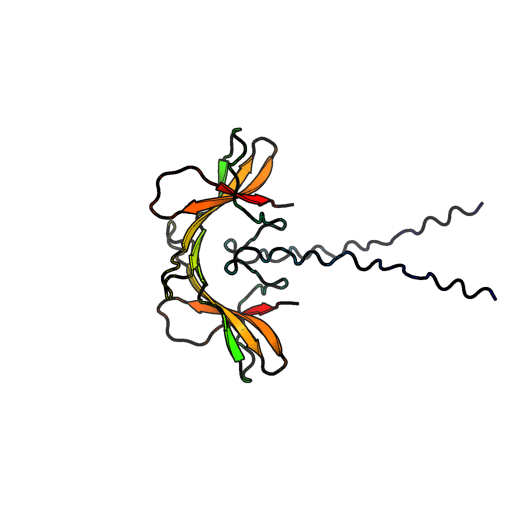 83 VAL A O 1
ATOM 670 N N . GLY A 1 84 ? -4.066 2.727 16.266 1 89.06 84 GLY A N 1
ATOM 671 C CA . GLY A 1 84 ? -4.277 2.584 17.703 1 89.06 84 GLY A CA 1
ATOM 672 C C . GLY A 1 84 ? -3.379 3.482 18.531 1 89.06 84 GLY A C 1
ATOM 673 O O . GLY A 1 84 ? -3.432 3.455 19.766 1 89.06 84 GLY A O 1
ATOM 674 N N . GLU A 1 85 ? -2.441 4.141 17.969 1 85.19 85 GLU A N 1
ATOM 675 C CA . GLU A 1 85 ? -1.554 5.035 18.703 1 85.19 85 GLU A CA 1
ATOM 676 C C . GLU A 1 85 ? -1.956 6.496 18.5 1 85.19 85 GLU A C 1
ATOM 678 O O . GLU A 1 85 ? -2.379 6.887 17.406 1 85.19 85 GLU A O 1
ATOM 683 N N . PRO A 1 86 ? -1.877 7.066 19.781 1 78.81 86 PRO A N 1
ATOM 684 C CA . PRO A 1 86 ? -2.076 8.516 19.672 1 78.81 86 PRO A CA 1
ATOM 685 C C . PRO A 1 86 ? -0.875 9.234 19.062 1 78.81 86 PRO A C 1
ATOM 687 O O . PRO A 1 86 ? 0.236 8.703 19.062 1 78.81 86 PRO A O 1
ATOM 690 N N . GLY A 1 87 ? -0.998 10.07 18.016 1 78.31 87 GLY A N 1
ATOM 691 C CA . GLY A 1 87 ? 0.166 10.812 17.562 1 78.31 87 GLY A CA 1
ATOM 692 C C . GLY A 1 87 ? -0.067 11.547 16.266 1 78.31 87 GLY A C 1
ATOM 693 O O . GLY A 1 87 ? -1.16 11.492 15.695 1 78.31 87 GLY A O 1
ATOM 694 N N . GLU A 1 88 ? 1.024 12.227 16.016 1 87.25 88 GLU A N 1
ATOM 695 C CA . GLU A 1 88 ? 1 13.016 14.789 1 87.25 88 GLU A CA 1
ATOM 696 C C . GLU A 1 88 ? 1.273 12.141 13.57 1 87.25 88 GLU A C 1
ATOM 698 O O . GLU A 1 88 ? 1.781 11.031 13.695 1 87.25 88 GLU A O 1
ATOM 703 N N . LEU A 1 89 ? 0.725 12.586 12.5 1 94 89 LEU A N 1
ATOM 704 C CA . LEU A 1 89 ? 1.087 11.953 11.227 1 94 89 LEU A CA 1
ATOM 705 C C . LEU A 1 89 ? 2.58 12.102 10.961 1 94 89 LEU A C 1
ATOM 707 O O . LEU A 1 89 ? 3.16 13.164 11.203 1 94 89 LEU A O 1
ATOM 711 N N . LEU A 1 90 ? 3.195 11.047 10.492 1 94.81 90 LEU A N 1
ATOM 712 C CA . LEU A 1 90 ? 4.59 11.07 10.062 1 94.81 90 LEU A CA 1
ATOM 713 C C . LEU A 1 90 ? 4.688 11.047 8.539 1 94.81 90 LEU A C 1
ATOM 715 O O . LEU A 1 90 ? 3.961 10.297 7.879 1 94.81 90 LEU A O 1
ATOM 719 N N . LEU A 1 91 ? 5.527 11.906 8.109 1 94.12 91 LEU A N 1
ATOM 720 C CA . LEU A 1 91 ? 5.801 11.984 6.684 1 94.12 91 LEU A CA 1
ATOM 721 C C . LEU A 1 91 ? 6.574 10.766 6.203 1 94.12 91 LEU A C 1
ATOM 723 O O . LEU A 1 91 ? 7.617 10.422 6.77 1 94.12 91 LEU A O 1
ATOM 727 N N . HIS A 1 92 ? 6.004 10.156 5.105 1 94.19 92 HIS A N 1
ATOM 728 C CA . HIS A 1 92 ? 6.703 8.977 4.609 1 94.19 92 HIS A CA 1
ATOM 729 C C . HIS A 1 92 ? 6.992 9.094 3.117 1 94.19 92 HIS A C 1
ATOM 731 O O . HIS A 1 92 ? 7.66 8.234 2.541 1 94.19 92 HIS A O 1
ATOM 737 N N . GLY A 1 93 ? 6.457 10.141 2.422 1 92.38 93 GLY A N 1
ATOM 738 C CA . GLY A 1 93 ? 6.758 10.312 1.009 1 92.38 93 GLY A CA 1
ATOM 739 C C . GLY A 1 93 ? 6.156 11.57 0.417 1 92.38 93 GLY A C 1
ATOM 740 O O . GLY A 1 93 ? 5.223 12.148 0.983 1 92.38 93 GLY A O 1
ATOM 741 N N . TRP A 1 94 ? 6.754 11.883 -0.778 1 91.12 94 TRP A N 1
ATOM 742 C CA . TRP A 1 94 ? 6.289 13.055 -1.509 1 91.12 94 TRP A CA 1
ATOM 743 C C . TRP A 1 94 ? 5.785 12.672 -2.895 1 91.12 94 TRP A C 1
ATOM 745 O O . TRP A 1 94 ? 6.383 11.828 -3.568 1 91.12 94 TRP A O 1
ATOM 755 N N . PHE A 1 95 ? 4.68 13.344 -3.158 1 89.88 95 PHE A N 1
ATOM 756 C CA . PHE A 1 95 ? 4.223 13.242 -4.539 1 89.88 95 PHE A CA 1
ATOM 757 C C . PHE A 1 95 ? 4.84 14.336 -5.398 1 89.88 95 PHE A C 1
ATOM 759 O O . PHE A 1 95 ? 5.211 15.398 -4.891 1 89.88 95 PHE A O 1
ATOM 766 N N . ALA A 1 96 ? 5.035 13.961 -6.715 1 81.56 96 ALA A N 1
ATOM 767 C CA . ALA A 1 96 ? 5.586 14.953 -7.633 1 81.56 96 ALA A CA 1
ATOM 768 C C . ALA A 1 96 ? 4.668 16.172 -7.746 1 81.56 96 ALA A C 1
ATOM 770 O O . ALA A 1 96 ? 3.463 16.062 -7.504 1 81.56 96 ALA A O 1
ATOM 771 N N . GLN B 1 1 ? 36.562 9.211 -42.406 1 22.44 1 GLN B N 1
ATOM 772 C CA . GLN B 1 1 ? 35.188 9 -41.969 1 22.44 1 GLN B CA 1
ATOM 773 C C . GLN B 1 1 ? 35.125 8.734 -40.469 1 22.44 1 GLN B C 1
ATOM 775 O O . GLN B 1 1 ? 35.594 7.699 -39.969 1 22.44 1 GLN B O 1
ATOM 780 N N . ALA B 1 2 ? 35.344 9.758 -39.594 1 30.27 2 ALA B N 1
ATOM 781 C CA . ALA B 1 2 ? 35.688 9.82 -38.188 1 30.27 2 ALA B CA 1
ATOM 782 C C . ALA B 1 2 ? 34.531 9.234 -37.344 1 30.27 2 ALA B C 1
ATOM 784 O O . ALA B 1 2 ? 33.375 9.633 -37.469 1 30.27 2 ALA B O 1
ATOM 785 N N . ASP B 1 3 ? 34.594 7.922 -37.031 1 26.91 3 ASP B N 1
ATOM 786 C CA . ASP B 1 3 ? 33.719 7.07 -36.219 1 26.91 3 ASP B CA 1
ATOM 787 C C . ASP B 1 3 ? 33.594 7.617 -34.812 1 26.91 3 ASP B C 1
ATOM 789 O O . ASP B 1 3 ? 34.531 7.574 -34.031 1 26.91 3 ASP B O 1
ATOM 793 N N . TYR B 1 4 ? 33.219 8.891 -34.625 1 32.38 4 TYR B N 1
ATOM 794 C CA . TYR B 1 4 ? 32.938 9.523 -33.344 1 32.38 4 TYR B CA 1
ATOM 795 C C . TYR B 1 4 ? 32.031 8.648 -32.469 1 32.38 4 TYR B C 1
ATOM 797 O O . TYR B 1 4 ? 30.844 8.516 -32.75 1 32.38 4 TYR B O 1
ATOM 805 N N . ARG B 1 5 ? 32.5 7.449 -32.094 1 29.81 5 ARG B N 1
ATOM 806 C CA . ARG B 1 5 ? 31.781 6.574 -31.172 1 29.81 5 ARG B CA 1
ATOM 807 C C . ARG B 1 5 ? 31.516 7.285 -29.859 1 29.81 5 ARG B C 1
ATOM 809 O O . ARG B 1 5 ? 32.438 7.793 -29.219 1 29.81 5 ARG B O 1
ATOM 816 N N . PRO B 1 6 ? 30.422 8.062 -29.844 1 32.19 6 PRO B N 1
ATOM 817 C CA . PRO B 1 6 ? 30.031 8.641 -28.562 1 32.19 6 PRO B CA 1
ATOM 818 C C . PRO B 1 6 ? 30.203 7.652 -27.406 1 32.19 6 PRO B C 1
ATOM 820 O O . PRO B 1 6 ? 29.75 6.504 -27.5 1 32.19 6 PRO B O 1
ATOM 823 N N . GLU B 1 7 ? 31.312 7.422 -26.875 1 31.56 7 GLU B N 1
ATOM 824 C CA . GLU B 1 7 ? 31.562 6.695 -25.641 1 31.56 7 GLU B CA 1
ATOM 825 C C . GLU B 1 7 ? 30.562 7.098 -24.562 1 31.56 7 GLU B C 1
ATOM 827 O O . GLU B 1 7 ? 30.438 8.281 -24.234 1 31.56 7 GLU B O 1
ATOM 832 N N . CYS B 1 8 ? 29.281 6.629 -24.797 1 26.97 8 CYS B N 1
ATOM 833 C CA . CYS B 1 8 ? 28.234 6.699 -23.797 1 26.97 8 CYS B CA 1
ATOM 834 C C . CYS B 1 8 ? 28.781 6.41 -22.391 1 26.97 8 CYS B C 1
ATOM 836 O O . CYS B 1 8 ? 29.203 5.293 -22.109 1 26.97 8 CYS B O 1
ATOM 838 N N . ALA B 1 9 ? 29.641 7.23 -21.922 1 27.8 9 ALA B N 1
ATOM 839 C CA . ALA B 1 9 ? 30.062 7.211 -20.516 1 27.8 9 ALA B CA 1
ATOM 840 C C . ALA B 1 9 ? 28.891 6.934 -19.594 1 27.8 9 ALA B C 1
ATOM 842 O O . ALA B 1 9 ? 28.078 7.82 -19.328 1 27.8 9 ALA B O 1
ATOM 843 N N . TRP B 1 10 ? 28 5.992 -19.906 1 28.34 10 TRP B N 1
ATOM 844 C CA . TRP B 1 10 ? 27.094 5.609 -18.828 1 28.34 10 TRP B CA 1
ATOM 845 C C . TRP B 1 10 ? 27.859 5.406 -17.516 1 28.34 10 TRP B C 1
ATOM 847 O O . TRP B 1 10 ? 28.734 4.539 -17.438 1 28.34 10 TRP B O 1
ATOM 857 N N . GLN B 1 11 ? 28.469 6.383 -17.031 1 27.81 11 GLN B N 1
ATOM 858 C CA . GLN B 1 11 ? 28.969 6.207 -15.672 1 27.81 11 GLN B CA 1
ATOM 859 C C . GLN B 1 11 ? 27.984 5.387 -14.828 1 27.81 11 GLN B C 1
ATOM 861 O O . GLN B 1 11 ? 26.781 5.582 -14.922 1 27.81 11 GLN B O 1
ATOM 866 N N . ALA B 1 12 ? 28.344 4.23 -14.562 1 29.44 12 ALA B N 1
ATOM 867 C CA . ALA B 1 12 ? 27.766 3.332 -13.562 1 29.44 12 ALA B CA 1
ATOM 868 C C . ALA B 1 12 ? 27.391 4.094 -12.297 1 29.44 12 ALA B C 1
ATOM 870 O O . ALA B 1 12 ? 28.25 4.621 -11.602 1 29.44 12 ALA B O 1
ATOM 871 N N . HIS B 1 13 ? 26.484 5.078 -12.391 1 29.36 13 HIS B N 1
ATOM 872 C CA . HIS B 1 13 ? 25.969 5.582 -11.125 1 29.36 13 HIS B CA 1
ATOM 873 C C . HIS B 1 13 ? 25.969 4.496 -10.055 1 29.36 13 HIS B C 1
ATOM 875 O O . HIS B 1 13 ? 25.609 3.35 -10.328 1 29.36 13 HIS B O 1
ATOM 881 N N . SER B 1 14 ? 26.922 4.508 -9.234 1 31.3 14 SER B N 1
ATOM 882 C CA . SER B 1 14 ? 26.922 3.709 -8.016 1 31.3 14 SER B CA 1
ATOM 883 C C . SER B 1 14 ? 25.5 3.414 -7.555 1 31.3 14 SER B C 1
ATOM 885 O O . SER B 1 14 ? 24.672 4.328 -7.426 1 31.3 14 SER B O 1
ATOM 887 N N . SER B 1 15 ? 24.906 2.367 -8.07 1 32.38 15 SER B N 1
ATOM 888 C CA . SER B 1 15 ? 23.641 1.769 -7.688 1 32.38 15 SER B CA 1
ATOM 889 C C . SER B 1 15 ? 23.375 1.935 -6.191 1 32.38 15 SER B C 1
ATOM 891 O O . SER B 1 15 ? 23.953 1.207 -5.375 1 32.38 15 SER B O 1
ATOM 893 N N . SER B 1 16 ? 23.641 3.094 -5.66 1 32.78 16 SER B N 1
ATOM 894 C CA . SER B 1 16 ? 23.062 3.105 -4.324 1 32.78 16 SER B CA 1
ATOM 895 C C . SER B 1 16 ? 21.766 2.297 -4.285 1 32.78 16 SER B C 1
ATOM 897 O O . SER B 1 16 ? 20.859 2.514 -5.102 1 32.78 16 SER B O 1
ATOM 899 N N . LYS B 1 17 ? 21.875 1.042 -3.986 1 34.38 17 LYS B N 1
ATOM 900 C CA . LYS B 1 17 ? 20.688 0.204 -3.803 1 34.38 17 LYS B CA 1
ATOM 901 C C . LYS B 1 17 ? 19.516 1.027 -3.303 1 34.38 17 LYS B C 1
ATOM 903 O O . LYS B 1 17 ? 19.625 1.741 -2.305 1 34.38 17 LYS B O 1
ATOM 908 N N . PRO B 1 18 ? 18.688 1.501 -4.191 1 34.47 18 PRO B N 1
ATOM 909 C CA . PRO B 1 18 ? 17.516 2.143 -3.578 1 34.47 18 PRO B CA 1
ATOM 910 C C . PRO B 1 18 ? 17.156 1.528 -2.23 1 34.47 18 PRO B C 1
ATOM 912 O O . PRO B 1 18 ? 17.219 0.308 -2.064 1 34.47 18 PRO B O 1
ATOM 915 N N . VAL B 1 19 ? 17.547 2.105 -1.196 1 35.28 19 VAL B N 1
ATOM 916 C CA . VAL B 1 19 ? 16.969 1.615 0.05 1 35.28 19 VAL B CA 1
ATOM 917 C C . VAL B 1 19 ? 15.539 1.156 -0.193 1 35.28 19 VAL B C 1
ATOM 919 O O . VAL B 1 19 ? 14.711 1.925 -0.687 1 35.28 19 VAL B O 1
ATOM 922 N N . LEU B 1 20 ? 15.414 -0.129 -0.706 1 39.72 20 LEU B N 1
ATOM 923 C CA . LEU B 1 20 ? 14.062 -0.679 -0.754 1 39.72 20 LEU B CA 1
ATOM 924 C C . LEU B 1 20 ? 13.203 -0.099 0.362 1 39.72 20 LEU B C 1
ATOM 926 O O . LEU B 1 20 ? 13.656 0.03 1.501 1 39.72 20 LEU B O 1
ATOM 930 N N . PRO B 1 21 ? 12.336 0.825 0.02 1 44.09 21 PRO B N 1
ATOM 931 C CA . PRO B 1 21 ? 11.453 1.13 1.144 1 44.09 21 PRO B CA 1
ATOM 932 C C . PRO B 1 21 ? 11.281 -0.047 2.102 1 44.09 21 PRO B C 1
ATOM 934 O O . PRO B 1 21 ? 11.562 -1.191 1.732 1 44.09 21 PRO B O 1
ATOM 937 N N . ALA B 1 22 ? 11.031 0.181 3.293 1 45.72 22 ALA B N 1
ATOM 938 C CA . ALA B 1 22 ? 10.711 -0.915 4.207 1 45.72 22 ALA B CA 1
ATOM 939 C C . ALA B 1 22 ? 9.992 -2.045 3.477 1 45.72 22 ALA B C 1
ATOM 941 O O . ALA B 1 22 ? 9.25 -1.803 2.525 1 45.72 22 ALA B O 1
ATOM 942 N N . ARG B 1 23 ? 10.586 -3.225 3.436 1 49.84 23 ARG B N 1
ATOM 943 C CA . ARG B 1 23 ? 10.195 -4.488 2.822 1 49.84 23 ARG B CA 1
ATOM 944 C C . ARG B 1 23 ? 8.727 -4.48 2.434 1 49.84 23 ARG B C 1
ATOM 946 O O . ARG B 1 23 ? 8.328 -5.133 1.465 1 49.84 23 ARG B O 1
ATOM 953 N N . GLY B 1 24 ? 7.918 -3.619 3.043 1 54.22 24 GLY B N 1
ATOM 954 C CA . GLY B 1 24 ? 6.488 -3.865 2.939 1 54.22 24 GLY B CA 1
ATOM 955 C C . GLY B 1 24 ? 5.809 -3.012 1.887 1 54.22 24 GLY B C 1
ATOM 956 O O . GLY B 1 24 ? 4.645 -3.238 1.551 1 54.22 24 GLY B O 1
ATOM 957 N N . PHE B 1 25 ? 6.656 -2.031 1.272 1 61.81 25 PHE B N 1
ATOM 958 C CA . PHE B 1 25 ? 5.77 -1.139 0.538 1 61.81 25 PHE B CA 1
ATOM 959 C C . PHE B 1 25 ? 6.176 -1.056 -0.928 1 61.81 25 PHE B C 1
ATOM 961 O O . PHE B 1 25 ? 5.852 -0.084 -1.614 1 61.81 25 PHE B O 1
ATOM 968 N N . THR B 1 26 ? 6.766 -2.131 -1.369 1 67.62 26 THR B N 1
ATOM 969 C CA . THR B 1 26 ? 7.164 -2.021 -2.77 1 67.62 26 THR B CA 1
ATOM 970 C C . THR B 1 26 ? 5.957 -2.186 -3.688 1 67.62 26 THR B C 1
ATOM 972 O O . THR B 1 26 ? 5.133 -3.082 -3.488 1 67.62 26 THR B O 1
ATOM 975 N N . ARG B 1 27 ? 5.648 -1.222 -4.453 1 80.25 27 ARG B N 1
ATOM 976 C CA . ARG B 1 27 ? 4.582 -1.282 -5.445 1 80.25 27 ARG B CA 1
ATOM 977 C C . ARG B 1 27 ? 5.148 -1.512 -6.844 1 80.25 27 ARG B C 1
ATOM 979 O O . ARG B 1 27 ? 6.266 -1.087 -7.145 1 80.25 27 ARG B O 1
ATOM 986 N N . PRO B 1 28 ? 4.375 -2.225 -7.641 1 84.69 28 PRO B N 1
ATOM 987 C CA . PRO B 1 28 ? 4.84 -2.463 -9.008 1 84.69 28 PRO B CA 1
ATOM 988 C C . PRO B 1 28 ? 4.91 -1.184 -9.836 1 84.69 28 PRO B C 1
ATOM 990 O O . PRO B 1 28 ? 4.16 -0.238 -9.586 1 84.69 28 PRO B O 1
ATOM 993 N N . GLY B 1 29 ? 5.855 -1.226 -10.727 1 79.62 29 GLY B N 1
ATOM 994 C CA . GLY B 1 29 ? 5.961 -0.121 -11.664 1 79.62 29 GLY B CA 1
ATOM 995 C C . GLY B 1 29 ? 4.793 -0.046 -12.625 1 79.62 29 GLY B C 1
ATOM 996 O O . GLY B 1 29 ? 4.527 1.01 -13.203 1 79.62 29 GLY B O 1
ATOM 997 N N . TRP B 1 30 ? 4.223 -1.192 -12.914 1 85.94 30 TRP B N 1
ATOM 998 C CA . TRP B 1 30 ? 3.08 -1.238 -13.812 1 85.94 30 TRP B CA 1
ATOM 999 C C . TRP B 1 30 ? 1.85 -1.8 -13.109 1 85.94 30 TRP B C 1
ATOM 1001 O O . TRP B 1 30 ? 1.767 -3.004 -12.859 1 85.94 30 TRP B O 1
ATOM 1011 N N . LEU B 1 31 ? 0.891 -0.951 -12.898 1 88.38 31 LEU B N 1
ATOM 1012 C CA . LEU B 1 31 ? -0.354 -1.377 -12.273 1 88.38 31 LEU B CA 1
ATOM 1013 C C . LEU B 1 31 ? -1.46 -1.541 -13.305 1 88.38 31 LEU B C 1
ATOM 1015 O O . LEU B 1 31 ? -1.594 -0.716 -14.211 1 88.38 31 LEU B O 1
ATOM 1019 N N . LEU B 1 32 ? -2.211 -2.537 -13.125 1 89.56 32 LEU B N 1
ATOM 1020 C CA . LEU B 1 32 ? -3.338 -2.783 -14.016 1 89.56 32 LEU B CA 1
ATOM 1021 C C . LEU B 1 32 ? -4.57 -2.01 -13.562 1 89.56 32 LEU B C 1
ATOM 1023 O O . LEU B 1 32 ? -4.82 -1.88 -12.367 1 89.56 32 LEU B O 1
ATOM 1027 N N . ARG B 1 33 ? -5.32 -1.526 -14.492 1 86.5 33 ARG B N 1
ATOM 1028 C CA . ARG B 1 33 ? -6.562 -0.835 -14.172 1 86.5 33 ARG B CA 1
ATOM 1029 C C . ARG B 1 33 ? -7.555 -1.778 -13.492 1 86.5 33 ARG B C 1
ATOM 1031 O O . ARG B 1 33 ? -8.266 -1.381 -12.57 1 86.5 33 ARG B O 1
ATOM 1038 N N . GLU B 1 34 ? -7.582 -2.912 -14.07 1 90.19 34 GLU B N 1
ATOM 1039 C CA . GLU B 1 34 ? -8.422 -3.971 -13.516 1 90.19 34 GLU B CA 1
ATOM 1040 C C . GLU B 1 34 ? -7.609 -5.227 -13.227 1 90.19 34 GLU B C 1
ATOM 1042 O O . GLU B 1 34 ? -6.758 -5.621 -14.031 1 90.19 34 GLU B O 1
ATOM 1047 N N . PRO B 1 35 ? -7.914 -5.781 -12.062 1 92 35 PRO B N 1
ATOM 1048 C CA . PRO B 1 35 ? -7.219 -7.043 -11.789 1 92 35 PRO B CA 1
ATOM 1049 C C . PRO B 1 35 ? -7.504 -8.117 -12.836 1 92 35 PRO B C 1
ATOM 1051 O O . PRO B 1 35 ? -8.578 -8.117 -13.445 1 92 35 PRO B O 1
ATOM 1054 N N . GLN B 1 36 ? -6.527 -8.992 -13.039 1 93.56 36 GLN B N 1
ATOM 1055 C CA . GLN B 1 36 ? -6.621 -10.078 -14.008 1 93.56 36 GLN B CA 1
ATOM 1056 C C . GLN B 1 36 ? -6.246 -11.414 -13.367 1 93.56 36 GLN B C 1
ATOM 1058 O O . GLN B 1 36 ? -5.531 -11.453 -12.359 1 93.56 36 GLN B O 1
ATOM 1063 N N . PRO B 1 37 ? -6.797 -12.492 -14 1 92.38 37 PRO B N 1
ATOM 1064 C CA . PRO B 1 37 ? -6.289 -13.789 -13.531 1 92.38 37 PRO B CA 1
ATOM 1065 C C . PRO B 1 37 ? -4.781 -13.938 -13.719 1 92.38 37 PRO B C 1
ATOM 1067 O O . PRO B 1 37 ? -4.227 -13.438 -14.703 1 92.38 37 PRO B O 1
ATOM 1070 N N . LEU B 1 38 ? -4.148 -14.594 -12.734 1 90.94 38 LEU B N 1
ATOM 1071 C CA . LEU B 1 38 ? -2.732 -14.906 -12.891 1 90.94 38 LEU B CA 1
ATOM 1072 C C . LEU B 1 38 ? -2.518 -15.922 -14.008 1 90.94 38 LEU B C 1
ATOM 1074 O O . LEU B 1 38 ? -3.363 -16.781 -14.234 1 90.94 38 LEU B O 1
ATOM 1078 N N . PRO B 1 39 ? -1.346 -15.695 -14.664 1 82.12 39 PRO B N 1
ATOM 1079 C CA . PRO B 1 39 ? -1.048 -16.719 -15.656 1 82.12 39 PRO B CA 1
ATOM 1080 C C . PRO B 1 39 ? -0.983 -18.125 -15.055 1 82.12 39 PRO B C 1
ATOM 1082 O O . PRO B 1 39 ? -0.536 -18.297 -13.914 1 82.12 39 PRO B O 1
ATOM 1085 N N . VAL B 1 40 ? -1.769 -19.062 -15.586 1 68.12 40 VAL B N 1
ATOM 1086 C CA . VAL B 1 40 ? -2.037 -20.438 -15.18 1 68.12 40 VAL B CA 1
ATOM 1087 C C . VAL B 1 40 ? -0.732 -21.125 -14.789 1 68.12 40 VAL B C 1
ATOM 1089 O O . VAL B 1 40 ? -0.707 -21.938 -13.867 1 68.12 40 VAL B O 1
ATOM 1092 N N . GLN B 1 41 ? 0.335 -20.766 -15.477 1 70.19 41 GLN B N 1
ATOM 1093 C CA . GLN B 1 41 ? 1.495 -21.562 -15.086 1 70.19 41 GLN B CA 1
ATOM 1094 C C . GLN B 1 41 ? 1.93 -21.234 -13.664 1 70.19 41 GLN B C 1
ATOM 1096 O O . GLN B 1 41 ? 1.533 -20.219 -13.102 1 70.19 41 GLN B O 1
ATOM 1101 N N . ALA B 1 42 ? 2.838 -22 -13.07 1 64.81 42 ALA B N 1
ATOM 1102 C CA . ALA B 1 42 ? 3.316 -22.094 -11.695 1 64.81 42 ALA B CA 1
ATOM 1103 C C . ALA B 1 42 ? 3.74 -20.719 -11.164 1 64.81 42 ALA B C 1
ATOM 1105 O O . ALA B 1 42 ? 4.719 -20.141 -11.648 1 64.81 42 ALA B O 1
ATOM 1106 N N . THR B 1 43 ? 2.768 -20.078 -10.523 1 88.31 43 THR B N 1
ATOM 1107 C CA . THR B 1 43 ? 3.092 -18.844 -9.789 1 88.31 43 THR B CA 1
ATOM 1108 C C . THR B 1 43 ? 3.332 -19.156 -8.312 1 88.31 43 THR B C 1
ATOM 1110 O O . THR B 1 43 ? 2.562 -19.891 -7.691 1 88.31 43 THR B O 1
ATOM 1113 N N . ARG B 1 44 ? 4.539 -18.875 -7.871 1 93.38 44 ARG B N 1
ATOM 1114 C CA . ARG B 1 44 ? 4.816 -19.078 -6.453 1 93.38 44 ARG B CA 1
ATOM 1115 C C . ARG B 1 44 ? 4.812 -17.766 -5.699 1 93.38 44 ARG B C 1
ATOM 1117 O O . ARG B 1 44 ? 5.234 -16.734 -6.238 1 93.38 44 ARG B O 1
ATOM 1124 N N . ILE B 1 45 ? 4.438 -17.844 -4.414 1 92.38 45 ILE B N 1
ATOM 1125 C CA . ILE B 1 45 ? 4.473 -16.672 -3.549 1 92.38 45 ILE B CA 1
ATOM 1126 C C . ILE B 1 45 ? 5.895 -16.469 -3.025 1 92.38 45 ILE B C 1
ATOM 1128 O O . ILE B 1 45 ? 6.496 -17.375 -2.463 1 92.38 45 ILE B O 1
ATOM 1132 N N . VAL B 1 46 ? 6.375 -15.289 -3.232 1 92.94 46 VAL B N 1
ATOM 1133 C CA . VAL B 1 46 ? 7.742 -14.945 -2.85 1 92.94 46 VAL B CA 1
ATOM 1134 C C . VAL B 1 46 ? 7.727 -14.125 -1.564 1 92.94 46 VAL B C 1
ATOM 1136 O O . VAL B 1 46 ? 8.648 -14.211 -0.751 1 92.94 46 VAL B O 1
ATOM 1139 N N . ALA B 1 47 ? 6.719 -13.32 -1.296 1 90.62 47 ALA B N 1
ATOM 1140 C CA . ALA B 1 47 ? 6.602 -12.484 -0.106 1 90.62 47 ALA B CA 1
ATOM 1141 C C . ALA B 1 47 ? 5.141 -12.141 0.181 1 90.62 47 ALA B C 1
ATOM 1143 O O . ALA B 1 47 ? 4.305 -12.141 -0.727 1 90.62 47 ALA B O 1
ATOM 1144 N N . GLY B 1 48 ? 4.941 -11.625 1.478 1 90.81 48 GLY B N 1
ATOM 1145 C CA . GLY B 1 48 ? 3.6 -11.273 1.917 1 90.81 48 GLY B CA 1
ATOM 1146 C C . GLY B 1 48 ? 3.07 -12.188 3.008 1 90.81 48 GLY B C 1
ATOM 1147 O O . GLY B 1 48 ? 3.816 -12.992 3.561 1 90.81 48 GLY B O 1
ATOM 1148 N N . PRO B 1 49 ? 1.866 -11.906 3.311 1 92.06 49 PRO B N 1
ATOM 1149 C CA . PRO B 1 49 ? 0.905 -10.93 2.789 1 92.06 49 PRO B CA 1
ATOM 1150 C C . PRO B 1 49 ? 1.109 -9.531 3.367 1 92.06 49 PRO B C 1
ATOM 1152 O O . PRO B 1 49 ? 1.593 -9.391 4.496 1 92.06 49 PRO B O 1
ATOM 1155 N N . GLU B 1 50 ? 0.82 -8.539 2.58 1 92.56 50 GLU B N 1
ATOM 1156 C CA . GLU B 1 50 ? 0.536 -7.168 2.996 1 92.56 50 GLU B CA 1
ATOM 1157 C C . GLU B 1 50 ? -0.948 -6.844 2.848 1 92.56 50 GLU B C 1
ATOM 1159 O O . GLU B 1 50 ? -1.5 -6.926 1.75 1 92.56 50 GLU B O 1
ATOM 1164 N N . ARG B 1 51 ? -1.495 -6.508 3.904 1 93.5 51 ARG B N 1
ATOM 1165 C CA . ARG B 1 51 ? -2.924 -6.215 3.84 1 93.5 51 ARG B CA 1
ATOM 1166 C C . ARG B 1 51 ? -3.168 -4.73 3.604 1 93.5 51 ARG B C 1
ATOM 1168 O O . ARG B 1 51 ? -2.611 -3.883 4.305 1 93.5 51 ARG B O 1
ATOM 1175 N N . ILE B 1 52 ? -3.973 -4.449 2.629 1 92.88 52 ILE B N 1
ATOM 1176 C CA . ILE B 1 52 ? -4.406 -3.088 2.328 1 92.88 52 ILE B CA 1
ATOM 1177 C C . ILE B 1 52 ? -5.918 -2.98 2.49 1 92.88 52 ILE B C 1
ATOM 1179 O O . ILE B 1 52 ? -6.672 -3.746 1.88 1 92.88 52 ILE B O 1
ATOM 1183 N N . GLU B 1 53 ? -6.297 -2.064 3.34 1 93.38 53 GLU B N 1
ATOM 1184 C CA . GLU B 1 53 ? -7.711 -1.828 3.613 1 93.38 53 GLU B CA 1
ATOM 1185 C C . GLU B 1 53 ? -8.086 -0.37 3.361 1 93.38 53 GLU B C 1
ATOM 1187 O O . GLU B 1 53 ? -7.32 0.539 3.693 1 93.38 53 GLU B O 1
ATOM 1192 N N . SER B 1 54 ? -9.234 -0.184 2.746 1 90.44 54 SER B N 1
ATOM 1193 C CA . SER B 1 54 ? -9.727 1.168 2.508 1 90.44 54 SER B CA 1
ATOM 1194 C C . SER B 1 54 ? -11.25 1.188 2.412 1 90.44 54 SER B C 1
ATOM 1196 O O . SER B 1 54 ? -11.891 0.136 2.354 1 90.44 54 SER B O 1
ATOM 1198 N N . GLY B 1 55 ? -11.828 2.346 2.482 1 89 55 GLY B N 1
ATOM 1199 C CA . GLY B 1 55 ? -13.242 2.568 2.227 1 89 55 GLY B CA 1
ATOM 1200 C C . GLY B 1 55 ? -14.133 2.076 3.35 1 89 55 GLY B C 1
ATOM 1201 O O . GLY B 1 55 ? -15.359 2.084 3.223 1 89 55 GLY B O 1
ATOM 1202 N N . TRP B 1 56 ? -13.594 1.587 4.402 1 88.75 56 TRP B N 1
ATOM 1203 C CA . TRP B 1 56 ? -14.406 1.03 5.48 1 88.75 56 TRP B CA 1
ATOM 1204 C C . TRP B 1 56 ? -15.258 2.111 6.133 1 88.75 56 TRP B C 1
ATOM 1206 O O . TRP B 1 56 ? -16.234 1.809 6.816 1 88.75 56 TRP B O 1
ATOM 1216 N N . TRP B 1 57 ? -15.023 3.324 6.027 1 84.06 57 TRP B N 1
ATOM 1217 C CA . TRP B 1 57 ? -15.758 4.422 6.648 1 84.06 57 TRP B CA 1
ATOM 1218 C C . TRP B 1 57 ? -16.953 4.828 5.797 1 84.06 57 TRP B C 1
ATOM 1220 O O . TRP B 1 57 ? -17.875 5.504 6.281 1 84.06 57 TRP B O 1
ATOM 1230 N N . ASP B 1 58 ? -17.047 4.52 4.555 1 84.19 58 ASP B N 1
ATOM 1231 C CA . ASP B 1 58 ? -18.141 4.973 3.699 1 84.19 58 ASP B CA 1
ATOM 1232 C C . ASP B 1 58 ? -18.859 3.791 3.055 1 84.19 58 ASP B C 1
ATOM 1234 O O . ASP B 1 58 ? -19.562 3.957 2.051 1 84.19 58 ASP B O 1
ATOM 1238 N N . GLY B 1 59 ? -18.766 2.68 3.508 1 82.88 59 GLY B N 1
ATOM 1239 C CA . GLY B 1 59 ? -19.469 1.514 3.008 1 82.88 59 GLY B CA 1
ATOM 1240 C C . GLY B 1 59 ? -18.766 0.843 1.841 1 82.88 59 GLY B C 1
ATOM 1241 O O . GLY B 1 59 ? -19.297 -0.114 1.265 1 82.88 59 GLY B O 1
ATOM 1242 N N . GLY B 1 60 ? -17.672 1.342 1.45 1 85.75 60 GLY B N 1
ATOM 1243 C CA . GLY B 1 60 ? -16.875 0.79 0.361 1 85.75 60 GLY B CA 1
ATOM 1244 C C . GLY B 1 60 ? -15.688 -0.023 0.839 1 85.75 60 GLY B C 1
ATOM 1245 O O . GLY B 1 60 ? -14.609 0.041 0.248 1 85.75 60 GLY B O 1
ATOM 1246 N N . ASP B 1 61 ? -15.992 -0.85 1.782 1 89.19 61 ASP B N 1
ATOM 1247 C CA . ASP B 1 61 ? -14.914 -1.563 2.459 1 89.19 61 ASP B CA 1
ATOM 1248 C C . ASP B 1 61 ? -14.203 -2.516 1.503 1 89.19 61 ASP B C 1
ATOM 1250 O O . ASP B 1 61 ? -14.836 -3.391 0.905 1 89.19 61 ASP B O 1
ATOM 1254 N N . VAL B 1 62 ? -12.984 -2.23 1.28 1 90.75 62 VAL B N 1
ATOM 1255 C CA . VAL B 1 62 ? -12.102 -3.09 0.499 1 90.75 62 VAL B CA 1
ATOM 1256 C C . VAL B 1 62 ? -10.945 -3.58 1.375 1 90.75 62 VAL B C 1
ATOM 1258 O O . VAL B 1 62 ? -10.258 -2.779 2.01 1 90.75 62 VAL B O 1
ATOM 1261 N N . ARG B 1 63 ? -10.828 -4.879 1.443 1 94.62 63 ARG B N 1
ATOM 1262 C CA . ARG B 1 63 ? -9.742 -5.523 2.174 1 94.62 63 ARG B CA 1
ATOM 1263 C C . ARG B 1 63 ? -9.062 -6.582 1.315 1 94.62 63 ARG B C 1
ATOM 1265 O O . ARG B 1 63 ? -9.664 -7.602 0.981 1 94.62 63 ARG B O 1
ATOM 1272 N N . ARG B 1 64 ? -7.797 -6.246 1.064 1 94 64 ARG B N 1
ATOM 1273 C CA . ARG B 1 64 ? -7.066 -7.152 0.185 1 94 64 ARG B CA 1
ATOM 1274 C C . ARG B 1 64 ? -5.738 -7.566 0.81 1 94 64 ARG B C 1
ATOM 1276 O O . ARG B 1 64 ? -5.023 -6.738 1.372 1 94 64 ARG B O 1
ATOM 1283 N N . ASP B 1 65 ? -5.41 -8.859 0.703 1 93.88 65 ASP B N 1
ATOM 1284 C CA . ASP B 1 65 ? -4.078 -9.359 1.017 1 93.88 65 ASP B CA 1
ATOM 1285 C C . ASP B 1 65 ? -3.227 -9.492 -0.245 1 93.88 65 ASP B C 1
ATOM 1287 O O . ASP B 1 65 ? -3.521 -10.305 -1.12 1 93.88 65 ASP B O 1
ATOM 1291 N N . TYR B 1 66 ? -2.207 -8.719 -0.257 1 93.56 66 TYR B N 1
ATOM 1292 C CA . TYR B 1 66 ? -1.322 -8.703 -1.416 1 93.56 66 TYR B CA 1
ATOM 1293 C C . TYR B 1 66 ? -0.105 -9.594 -1.185 1 93.56 66 TYR B C 1
ATOM 1295 O O . TYR B 1 66 ? 0.386 -9.703 -0.058 1 93.56 66 TYR B O 1
ATOM 1303 N N . TYR B 1 67 ? 0.359 -10.031 -2.322 1 92.81 67 TYR B N 1
ATOM 1304 C CA . TYR B 1 67 ? 1.536 -10.891 -2.359 1 92.81 67 TYR B CA 1
ATOM 1305 C C . TYR B 1 67 ? 2.447 -10.516 -3.521 1 92.81 67 TYR B C 1
ATOM 1307 O O . TYR B 1 67 ? 1.98 -10.031 -4.555 1 92.81 67 TYR B O 1
ATOM 1315 N N . LEU B 1 68 ? 3.74 -10.711 -3.238 1 93.25 68 LEU B N 1
ATOM 1316 C CA . LEU B 1 68 ? 4.672 -10.797 -4.355 1 93.25 68 LEU B CA 1
ATOM 1317 C C . LEU B 1 68 ? 4.746 -12.219 -4.891 1 93.25 68 LEU B C 1
ATOM 1319 O O . LEU B 1 68 ? 5.047 -13.156 -4.145 1 93.25 68 LEU B O 1
ATOM 1323 N N . VAL B 1 69 ? 4.445 -12.266 -6.203 1 93.75 69 VAL B N 1
ATOM 1324 C CA . VAL B 1 69 ? 4.488 -13.609 -6.785 1 93.75 69 VAL B CA 1
ATOM 1325 C C . VAL B 1 69 ? 5.496 -13.641 -7.934 1 93.75 69 VAL B C 1
ATOM 1327 O O . VAL B 1 69 ? 5.859 -12.594 -8.477 1 93.75 69 VAL B O 1
ATOM 1330 N N . GLU B 1 70 ? 5.969 -14.82 -8.18 1 94.38 70 GLU B N 1
ATOM 1331 C CA . GLU B 1 70 ? 6.898 -15.055 -9.281 1 94.38 70 GLU B CA 1
ATOM 1332 C C . GLU B 1 70 ? 6.375 -16.125 -10.227 1 94.38 70 GLU B C 1
ATOM 1334 O O . GLU B 1 70 ? 5.957 -17.203 -9.789 1 94.38 70 GLU B O 1
ATOM 1339 N N . THR B 1 71 ? 6.363 -15.766 -11.492 1 93.5 71 THR B N 1
ATOM 1340 C CA . THR B 1 71 ? 5.938 -16.734 -12.5 1 93.5 71 THR B CA 1
ATOM 1341 C C . THR B 1 71 ? 7.062 -17.719 -12.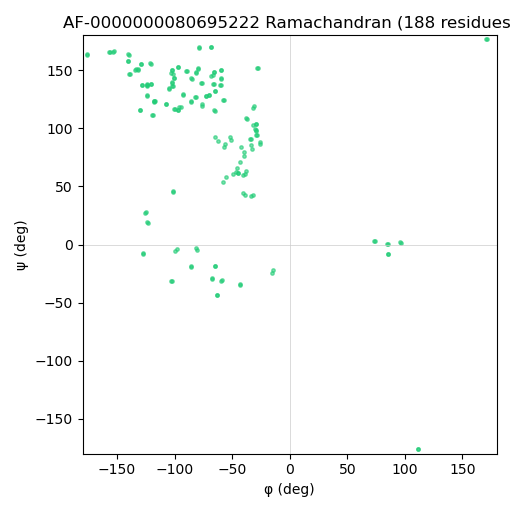812 1 93.5 71 THR B C 1
ATOM 1343 O O . THR B 1 71 ? 8.195 -17.531 -12.367 1 93.5 71 THR B O 1
ATOM 1346 N N . ALA B 1 72 ? 6.676 -18.719 -13.523 1 91.12 72 ALA B N 1
ATOM 1347 C CA . ALA B 1 72 ? 7.656 -19.719 -13.93 1 91.12 72 ALA B CA 1
ATOM 1348 C C . ALA B 1 72 ? 8.781 -19.094 -14.758 1 91.12 72 ALA B C 1
ATOM 1350 O O . ALA B 1 72 ? 9.922 -19.547 -14.703 1 91.12 72 ALA B O 1
ATOM 1351 N N . SER B 1 73 ? 8.492 -18.078 -15.477 1 89 73 SER B N 1
ATOM 1352 C CA . SER B 1 73 ? 9.477 -17.422 -16.328 1 89 73 SER B CA 1
ATOM 1353 C C . SER B 1 73 ? 10.344 -16.453 -15.516 1 89 73 SER B C 1
ATOM 1355 O O . SER B 1 73 ? 11.242 -15.805 -16.062 1 89 73 SER B O 1
ATOM 1357 N N . GLY B 1 74 ? 10.094 -16.281 -14.297 1 91.69 74 GLY B N 1
ATOM 1358 C CA . GLY B 1 74 ? 10.93 -15.461 -13.43 1 91.69 74 GLY B CA 1
ATOM 1359 C C . GLY B 1 74 ? 10.406 -14.047 -13.289 1 91.69 74 GLY B C 1
ATOM 1360 O O . GLY B 1 74 ? 11.023 -13.219 -12.602 1 91.69 74 GLY B O 1
ATOM 1361 N N . GLN B 1 75 ? 9.258 -13.789 -13.938 1 91.56 75 GLN B N 1
ATOM 1362 C CA . GLN B 1 75 ? 8.664 -12.469 -13.805 1 91.56 75 GLN B CA 1
ATOM 1363 C C . GLN B 1 75 ? 7.957 -12.312 -12.461 1 91.56 75 GLN B C 1
ATOM 1365 O O . GLN B 1 75 ? 7.285 -13.234 -11.992 1 91.56 75 GLN B O 1
ATOM 1370 N N . ARG B 1 76 ? 8.148 -11.117 -11.875 1 92.69 76 ARG B N 1
ATOM 1371 C CA . ARG B 1 76 ? 7.504 -10.852 -10.594 1 92.69 76 ARG B CA 1
ATOM 1372 C C . ARG B 1 76 ? 6.246 -10.008 -10.773 1 92.69 76 ARG B C 1
ATOM 1374 O O . ARG B 1 76 ? 6.195 -9.141 -11.641 1 92.69 76 ARG B O 1
ATOM 1381 N N . ALA B 1 77 ? 5.254 -10.336 -9.938 1 93.31 77 ALA B N 1
ATOM 1382 C CA . ALA B 1 77 ? 3.965 -9.656 -10.031 1 93.31 77 ALA B CA 1
ATOM 1383 C C . ALA B 1 77 ? 3.385 -9.391 -8.641 1 93.31 77 ALA B C 1
ATOM 1385 O O . ALA B 1 77 ? 3.803 -10.016 -7.66 1 93.31 77 ALA B O 1
ATOM 1386 N N . TRP B 1 78 ? 2.539 -8.445 -8.617 1 93.94 78 TRP B N 1
ATOM 1387 C CA . TRP B 1 78 ? 1.728 -8.109 -7.457 1 93.94 78 TRP B CA 1
ATOM 1388 C C . TRP B 1 78 ? 0.321 -8.68 -7.586 1 93.94 78 TRP B C 1
ATOM 1390 O O . TRP B 1 78 ? -0.379 -8.398 -8.562 1 93.94 78 TRP B O 1
ATOM 1400 N N . ALA B 1 79 ? 0.039 -9.539 -6.688 1 93.88 79 ALA B N 1
ATOM 1401 C CA . ALA B 1 79 ? -1.248 -10.227 -6.754 1 93.88 79 ALA B CA 1
ATOM 1402 C C . ALA B 1 79 ? -1.951 -10.211 -5.398 1 93.88 79 ALA B C 1
ATOM 1404 O O . ALA B 1 79 ? -1.303 -10.0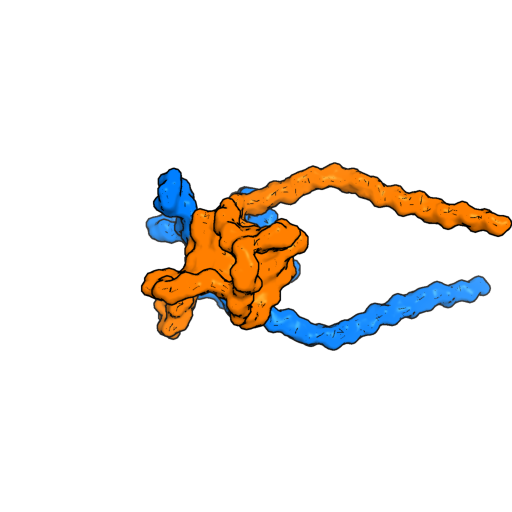94 -4.355 1 93.88 79 ALA B O 1
ATOM 1405 N N . TYR B 1 80 ? -3.268 -10.234 -5.48 1 93.44 80 TYR B N 1
ATOM 1406 C CA . TYR B 1 80 ? -3.988 -10.172 -4.215 1 93.44 80 TYR B CA 1
ATOM 1407 C C . TYR B 1 80 ? -5.195 -11.102 -4.227 1 93.44 80 TYR B C 1
ATOM 1409 O O . TYR B 1 80 ? -5.586 -11.609 -5.277 1 93.44 80 TYR B O 1
ATOM 1417 N N . ARG B 1 81 ? -5.633 -11.305 -3.053 1 94.81 81 ARG B N 1
ATOM 1418 C CA . ARG B 1 81 ? -6.969 -11.859 -2.854 1 94.81 81 ARG B CA 1
ATOM 1419 C C . ARG B 1 81 ? -7.723 -11.094 -1.773 1 94.81 81 ARG B C 1
ATOM 1421 O O . ARG B 1 81 ? -7.109 -10.492 -0.885 1 94.81 81 ARG B O 1
ATOM 1428 N N . ALA B 1 82 ? -9.008 -11.07 -1.924 1 93.81 82 ALA B N 1
ATOM 1429 C CA . ALA B 1 82 ? -9.836 -10.422 -0.915 1 93.81 82 ALA B CA 1
ATOM 1430 C C . ALA B 1 82 ? -9.773 -11.164 0.413 1 93.81 82 ALA B C 1
ATOM 1432 O O . ALA B 1 82 ? -9.758 -12.398 0.438 1 93.81 82 ALA B O 1
ATOM 1433 N N . VAL B 1 83 ? -9.695 -10.352 1.436 1 93.75 83 VAL B N 1
ATOM 1434 C CA . VAL B 1 83 ? -9.609 -10.961 2.76 1 93.75 83 VAL B CA 1
ATOM 1435 C C . VAL B 1 83 ? -10.898 -11.719 3.068 1 93.75 83 VAL B C 1
ATOM 1437 O O . VAL B 1 83 ? -12 -11.18 2.891 1 93.75 83 VAL B O 1
ATOM 1440 N N . GLY B 1 84 ? -10.75 -12.914 3.523 1 88.81 84 GLY B N 1
ATOM 1441 C CA . GLY B 1 84 ? -11.891 -13.703 3.943 1 88.81 84 GLY B CA 1
ATOM 1442 C C . GLY B 1 84 ? -12.562 -14.445 2.799 1 88.81 84 GLY B C 1
ATOM 1443 O O . GLY B 1 84 ? -13.57 -15.133 2.996 1 88.81 84 GLY B O 1
ATOM 1444 N N . GLU B 1 85 ? -12.195 -14.203 1.601 1 84.94 85 GLU B N 1
ATOM 1445 C CA . GLU B 1 85 ? -12.781 -14.891 0.453 1 84.94 85 GLU B CA 1
ATOM 1446 C C . GLU B 1 85 ? -11.867 -16 -0.056 1 84.94 85 GLU B C 1
ATOM 1448 O O . GLU B 1 85 ? -10.641 -15.852 -0.051 1 84.94 85 GLU B O 1
ATOM 1453 N N . PRO B 1 86 ? -12.719 -17.078 -0.296 1 78.56 86 PRO B N 1
ATOM 1454 C CA . PRO B 1 86 ? -11.969 -18.141 -0.954 1 78.56 86 PRO B CA 1
ATOM 1455 C C . PRO B 1 86 ? -11.633 -17.828 -2.41 1 78.56 86 PRO B C 1
ATOM 1457 O O . PRO B 1 86 ? -12.281 -16.969 -3.02 1 78.56 86 PRO B O 1
ATOM 1460 N N . GLY B 1 87 ? -10.367 -17.906 -2.898 1 78.31 87 GLY B N 1
ATOM 1461 C CA . GLY B 1 87 ? -10.148 -17.719 -4.32 1 78.31 87 GLY B CA 1
ATOM 1462 C C . GLY B 1 87 ? -8.68 -17.609 -4.688 1 78.31 87 GLY B C 1
ATOM 1463 O O . GLY B 1 87 ? -7.809 -17.703 -3.822 1 78.31 87 GLY B O 1
ATOM 1464 N N . GLU B 1 88 ? -8.625 -17.516 -6 1 87.06 88 GLU B N 1
ATOM 1465 C CA . GLU B 1 88 ? -7.285 -17.406 -6.562 1 87.06 88 GLU B CA 1
ATOM 1466 C C . GLU B 1 88 ? -6.754 -15.984 -6.434 1 87.06 88 GLU B C 1
ATOM 1468 O O . GLU B 1 88 ? -7.52 -15.047 -6.207 1 87.06 88 GLU B O 1
ATOM 1473 N N . LEU B 1 89 ? -5.484 -15.93 -6.344 1 93.88 89 LEU B N 1
ATOM 1474 C CA . LEU B 1 89 ? -4.848 -14.617 -6.434 1 93.88 89 LEU B CA 1
ATOM 1475 C C . LEU B 1 89 ? -5.156 -13.953 -7.773 1 93.88 89 LEU B C 1
ATOM 1477 O O . LEU B 1 89 ? -5.156 -14.617 -8.812 1 93.88 89 LEU B O 1
ATOM 1481 N N . LEU B 1 90 ? -5.461 -12.68 -7.738 1 94.62 90 LEU B N 1
ATOM 1482 C CA . LEU B 1 90 ? -5.652 -11.875 -8.945 1 94.62 90 LEU B CA 1
ATOM 1483 C C . LEU B 1 90 ? -4.453 -10.969 -9.188 1 94.62 90 LEU B C 1
ATOM 1485 O O . LEU B 1 90 ? -3.926 -10.367 -8.25 1 94.62 90 LEU B O 1
ATOM 1489 N N . LEU B 1 91 ? -4.086 -11.008 -10.414 1 94 91 LEU B N 1
ATOM 1490 C CA . LEU B 1 91 ? -2.984 -10.156 -10.852 1 94 91 LEU B CA 1
ATOM 1491 C C . LEU B 1 91 ? -3.402 -8.688 -10.859 1 94 91 LEU B C 1
ATOM 1493 O O . LEU B 1 91 ? -4.418 -8.328 -11.461 1 94 91 LEU B O 1
ATOM 1497 N N . HIS B 1 92 ? -2.529 -7.867 -10.18 1 94 92 HIS B N 1
ATOM 1498 C CA . HIS B 1 92 ? -2.885 -6.453 -10.148 1 94 92 HIS B CA 1
ATOM 1499 C C . HIS B 1 92 ? -1.727 -5.586 -10.633 1 94 92 HIS B C 1
ATOM 1501 O O . HIS B 1 92 ? -1.874 -4.371 -10.773 1 94 92 HIS B O 1
ATOM 1507 N N . GLY B 1 93 ? -0.51 -6.176 -10.859 1 92.31 93 GLY B N 1
ATOM 1508 C CA . GLY B 1 93 ? 0.599 -5.387 -11.375 1 92.31 93 GLY B CA 1
ATOM 1509 C C . GLY B 1 93 ? 1.84 -6.211 -11.656 1 92.31 93 GLY B C 1
ATOM 1510 O O . GLY B 1 93 ? 1.984 -7.32 -11.141 1 92.31 93 GLY B O 1
ATOM 1511 N N . TRP B 1 94 ? 2.715 -5.527 -12.461 1 91.12 94 TRP B N 1
ATOM 1512 C CA . TRP B 1 94 ? 3.98 -6.16 -12.82 1 91.12 94 TRP B CA 1
ATOM 1513 C C . TRP B 1 94 ? 5.164 -5.316 -12.352 1 91.12 94 TRP B C 1
ATOM 1515 O O . TRP B 1 94 ? 5.137 -4.086 -12.453 1 91.12 94 TRP B O 1
ATOM 1525 N N . PHE B 1 95 ? 6.082 -6.113 -11.852 1 89.88 95 PHE B N 1
ATOM 1526 C CA . PHE B 1 95 ? 7.355 -5.453 -11.57 1 89.88 95 PHE B CA 1
ATOM 1527 C C . PHE B 1 95 ? 8.273 -5.516 -12.789 1 89.88 95 PHE B C 1
ATOM 1529 O O . PHE B 1 95 ? 8.148 -6.414 -13.625 1 89.88 95 PHE B O 1
ATOM 1536 N N . ALA B 1 96 ? 9.141 -4.438 -12.898 1 81.81 96 ALA B N 1
ATOM 1537 C CA . ALA B 1 96 ? 10.094 -4.422 -14 1 81.81 96 ALA B CA 1
ATOM 1538 C C . ALA B 1 96 ? 11.055 -5.605 -13.922 1 81.81 96 ALA B C 1
ATOM 1540 O O . ALA B 1 96 ? 11.289 -6.145 -12.836 1 81.81 96 ALA B O 1
#

Secondary structure (DSSP, 8-state):
---------------------SGGGPPPSEEEEEEEEPPSS-PEEEEEEEEEEE-TTTT--EEEEEEEEE-TTS-EEEEEEETT-----EEEEE--/--------------------SSGGGPPPSEEEEEEEEPPSS-PEEEEEEEEEEE-TTTT--EEEEEEEEE-TTS-EEEEEEETT-----EEEEE--